Protein AF-A0A0F1BAU9-F1 (afdb_monomer)

Radius of gyration: 19.92 Å; Cα contacts (8 Å, |Δi|>4): 232; chains: 1; bounding box: 41×44×61 Å

Structure (mmCIF, N/CA/C/O backbone):
data_AF-A0A0F1BAU9-F1
#
_entry.id   AF-A0A0F1BAU9-F1
#
loop_
_atom_site.group_PDB
_atom_site.id
_atom_site.type_symbol
_atom_site.label_atom_id
_atom_site.label_alt_id
_atom_site.label_comp_id
_atom_site.label_asym_id
_atom_site.label_entity_id
_atom_site.label_seq_id
_atom_site.pdbx_PDB_ins_code
_atom_site.Cartn_x
_atom_site.Cartn_y
_atom_site.Cartn_z
_atom_site.occupancy
_atom_site.B_iso_or_equiv
_atom_site.auth_seq_id
_atom_site.auth_comp_id
_atom_site.auth_asym_id
_atom_site.auth_atom_id
_atom_site.pdbx_PDB_model_num
ATOM 1 N N . MET A 1 1 ? 15.754 14.069 -24.446 1.00 37.28 1 MET A N 1
ATOM 2 C CA . MET A 1 1 ? 15.037 14.833 -25.487 1.00 37.28 1 MET A CA 1
ATOM 3 C C . MET A 1 1 ? 14.053 15.736 -24.771 1.00 37.28 1 MET A C 1
ATOM 5 O O . MET A 1 1 ? 13.332 15.216 -23.937 1.00 37.28 1 MET A O 1
ATOM 9 N N . GLY A 1 2 ? 14.098 17.050 -24.988 1.00 45.84 2 GLY A N 1
ATOM 10 C CA . GLY A 1 2 ? 13.089 17.989 -24.479 1.00 45.84 2 GLY A CA 1
ATOM 11 C C . GLY A 1 2 ? 12.034 18.266 -25.549 1.00 45.84 2 GLY A C 1
ATOM 12 O O . GLY A 1 2 ? 12.300 18.049 -26.729 1.00 45.84 2 GLY A O 1
ATOM 13 N N . PHE A 1 3 ? 10.847 18.711 -25.142 1.00 51.94 3 PHE A N 1
ATOM 14 C CA . PHE A 1 3 ? 9.806 19.153 -26.070 1.00 51.94 3 PHE A CA 1
ATOM 15 C C . PHE A 1 3 ? 9.923 20.670 -26.261 1.00 51.94 3 PHE A C 1
ATOM 17 O O . PHE A 1 3 ? 9.729 21.423 -25.308 1.00 51.94 3 PHE A O 1
ATOM 24 N N . GLU A 1 4 ? 10.237 21.120 -27.476 1.00 55.78 4 GLU A N 1
ATOM 25 C CA . GLU A 1 4 ? 10.140 22.533 -27.859 1.00 55.78 4 GLU A CA 1
ATOM 26 C C . GLU A 1 4 ? 8.747 22.794 -28.443 1.00 55.78 4 GLU A C 1
ATOM 28 O O . GLU A 1 4 ? 8.328 22.155 -29.408 1.00 55.78 4 GLU A O 1
ATOM 33 N N . LEU A 1 5 ? 7.997 23.706 -27.819 1.00 60.50 5 LEU A N 1
ATOM 34 C CA . LEU A 1 5 ? 6.690 24.129 -28.316 1.00 60.50 5 LEU A CA 1
ATOM 35 C C . LEU A 1 5 ? 6.894 25.241 -29.347 1.00 60.50 5 LEU A C 1
ATOM 37 O O . LEU A 1 5 ? 7.160 26.386 -28.983 1.00 60.50 5 LEU A O 1
ATOM 41 N N . GLU A 1 6 ? 6.766 24.904 -30.628 1.00 57.31 6 GLU A N 1
ATOM 42 C CA . GLU A 1 6 ? 6.764 25.898 -31.701 1.00 57.31 6 GLU A CA 1
ATOM 43 C C . GLU A 1 6 ? 5.396 26.603 -31.785 1.00 57.31 6 GLU A C 1
ATOM 45 O O . GLU A 1 6 ? 4.356 25.930 -31.772 1.00 57.31 6 GLU A O 1
ATOM 50 N N . PRO A 1 7 ? 5.361 27.946 -31.892 1.00 60.47 7 PRO A N 1
ATOM 51 C CA . PRO A 1 7 ? 4.133 28.678 -32.180 1.00 60.47 7 PRO A CA 1
ATOM 52 C C . PRO A 1 7 ? 3.471 28.157 -33.462 1.00 60.47 7 PRO A C 1
ATOM 54 O O . PRO A 1 7 ? 4.153 27.755 -34.399 1.00 60.47 7 PRO A O 1
ATOM 57 N N . GLU A 1 8 ? 2.137 28.185 -33.508 1.00 62.75 8 GLU A N 1
ATOM 58 C CA . GLU A 1 8 ? 1.332 27.843 -34.697 1.00 62.75 8 GLU A CA 1
ATOM 59 C C . GLU A 1 8 ? 1.364 26.368 -35.140 1.00 62.75 8 GLU A C 1
ATOM 61 O O . GLU A 1 8 ? 0.769 26.014 -36.160 1.00 62.75 8 GLU A O 1
ATOM 66 N N . ARG A 1 9 ? 1.965 25.468 -34.351 1.00 61.31 9 ARG A N 1
ATOM 67 C CA . ARG A 1 9 ? 1.866 24.021 -34.583 1.00 61.31 9 ARG A CA 1
ATOM 68 C C . ARG A 1 9 ? 0.741 23.368 -33.790 1.00 61.31 9 ARG A C 1
ATOM 70 O O . ARG A 1 9 ? 0.522 23.651 -32.614 1.00 61.31 9 ARG A O 1
ATOM 77 N N . ILE A 1 10 ? 0.054 22.431 -34.443 1.00 61.75 10 ILE A N 1
ATOM 78 C CA . ILE A 1 10 ? -0.926 21.557 -33.797 1.00 61.75 10 ILE A CA 1
ATOM 79 C C . ILE A 1 10 ? -0.162 20.482 -33.028 1.00 61.75 10 ILE A C 1
ATOM 81 O O . ILE A 1 10 ? 0.596 19.713 -33.617 1.00 61.75 10 ILE A O 1
ATOM 85 N N . LEU A 1 11 ? -0.387 20.419 -31.719 1.00 60.97 11 LEU A N 1
ATOM 86 C CA . LEU A 1 11 ? 0.172 19.386 -30.860 1.00 60.97 11 LEU A CA 1
ATOM 87 C C . LEU A 1 11 ? -0.916 18.385 -30.467 1.00 60.97 11 LEU A C 1
ATOM 89 O O . LEU A 1 11 ? -1.933 18.749 -29.878 1.00 60.97 11 LEU A O 1
ATOM 93 N N . THR A 1 12 ? -0.684 17.113 -30.774 1.00 62.22 12 THR A N 1
ATOM 94 C CA . THR A 1 12 ? -1.527 16.001 -30.331 1.00 62.22 12 THR A CA 1
ATOM 95 C C . THR A 1 12 ? -1.029 15.488 -28.986 1.00 62.22 12 THR A C 1
ATOM 97 O O . THR A 1 12 ? 0.115 15.050 -28.872 1.00 62.22 12 THR A O 1
ATOM 100 N N . GLN A 1 13 ? -1.880 15.549 -27.965 1.00 65.38 13 GLN A N 1
ATOM 101 C CA . GLN A 1 13 ? -1.573 15.013 -26.641 1.00 65.38 13 GLN A CA 1
ATOM 102 C C . GLN A 1 13 ? -1.913 13.518 -26.589 1.00 65.38 13 GLN A C 1
ATOM 104 O O . GLN A 1 13 ? -2.970 13.134 -27.099 1.00 65.38 13 GLN A O 1
ATOM 109 N N . PRO A 1 14 ? -1.064 12.679 -25.971 1.00 66.25 14 PRO A N 1
ATOM 110 C CA . PRO A 1 14 ? -1.396 11.285 -25.743 1.00 66.25 14 PRO A CA 1
ATOM 111 C C . P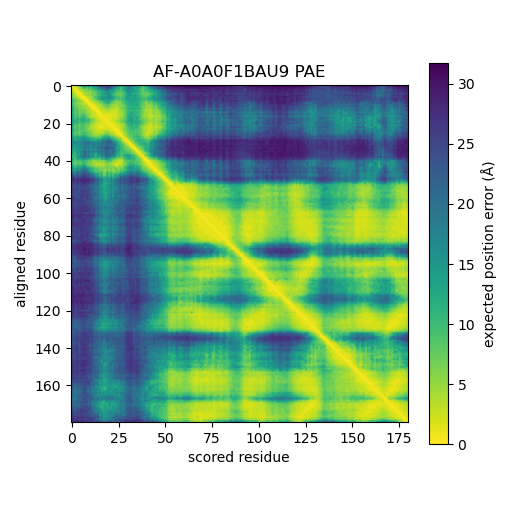RO A 1 14 ? -2.578 11.167 -24.775 1.00 66.25 14 PRO A C 1
ATOM 113 O O . PRO A 1 14 ? -2.738 11.941 -23.823 1.00 66.25 14 PRO A O 1
ATOM 116 N N . GLU A 1 15 ? -3.421 10.182 -25.057 1.00 67.56 15 GLU A N 1
ATOM 117 C CA . GLU A 1 15 ? -4.584 9.829 -24.260 1.00 67.56 15 GLU A CA 1
ATOM 118 C C . GLU A 1 15 ? -4.327 8.479 -23.592 1.00 67.56 15 GLU A C 1
ATOM 120 O O . GLU A 1 15 ? -3.944 7.516 -24.252 1.00 67.56 15 GLU A O 1
ATOM 125 N N . LEU A 1 16 ? -4.575 8.402 -22.287 1.00 64.75 16 LEU A N 1
ATOM 126 C CA . LEU A 1 16 ? -4.479 7.167 -21.522 1.00 64.75 16 LEU A CA 1
ATOM 127 C C . LEU A 1 16 ? -5.880 6.681 -21.149 1.00 64.75 16 LEU A C 1
ATOM 129 O O . LEU A 1 16 ? -6.649 7.412 -20.521 1.00 64.75 16 LEU A O 1
ATOM 133 N N . ILE A 1 17 ? -6.197 5.422 -21.454 1.00 65.69 17 ILE A N 1
ATOM 134 C CA . ILE A 1 17 ? -7.383 4.753 -20.907 1.00 65.69 17 ILE A CA 1
ATOM 135 C C . ILE A 1 17 ? -6.957 3.911 -19.703 1.00 65.69 17 ILE A C 1
ATOM 137 O O . ILE A 1 17 ? -6.239 2.924 -19.836 1.00 65.69 17 ILE A O 1
ATOM 141 N N . PHE A 1 18 ? -7.430 4.280 -18.515 1.00 58.50 18 PHE A N 1
ATOM 142 C CA . PHE A 1 18 ? -7.114 3.592 -17.264 1.00 58.50 18 PHE A CA 1
ATOM 143 C C . PHE A 1 18 ? -8.405 3.342 -16.471 1.00 58.50 18 PHE A C 1
ATOM 145 O O . PHE A 1 18 ? -9.215 4.249 -16.292 1.00 58.50 18 PHE A O 1
ATOM 152 N N . PHE A 1 19 ? -8.662 2.098 -16.047 1.00 55.69 19 PHE A N 1
ATOM 153 C CA . PHE A 1 19 ? -9.929 1.689 -15.401 1.00 55.69 19 PHE A CA 1
ATOM 154 C C . PHE A 1 19 ? -11.203 2.149 -16.148 1.00 55.69 19 PHE A C 1
ATOM 156 O O . PHE A 1 19 ? -12.157 2.640 -15.544 1.00 55.69 19 PHE A O 1
ATOM 163 N N . GLY A 1 20 ? -11.217 2.027 -17.481 1.00 58.34 20 GLY A N 1
ATOM 164 C CA . GLY A 1 20 ? -12.371 2.405 -18.311 1.00 58.34 20 GLY A CA 1
ATOM 165 C C . GLY A 1 20 ? -12.634 3.913 -18.384 1.00 58.34 20 GLY A C 1
ATOM 166 O O . GLY A 1 20 ? -13.681 4.334 -18.873 1.00 58.34 20 GLY A O 1
ATOM 167 N N . LYS A 1 21 ? -11.700 4.737 -17.899 1.00 59.03 21 LYS A N 1
ATOM 168 C CA . LYS A 1 21 ? -11.763 6.193 -17.974 1.00 59.03 21 LYS A CA 1
ATOM 169 C C . LYS A 1 21 ? -10.643 6.749 -18.828 1.00 59.03 21 LYS A C 1
ATOM 171 O O . LYS A 1 21 ? -9.520 6.257 -18.802 1.00 59.03 21 LYS A O 1
ATOM 176 N N . ARG A 1 22 ? -10.984 7.812 -19.544 1.00 71.88 22 ARG A N 1
ATOM 177 C CA . ARG A 1 22 ? -10.091 8.576 -20.402 1.00 71.88 22 ARG A CA 1
ATOM 178 C C . ARG A 1 22 ? -9.372 9.651 -19.587 1.00 71.88 22 ARG A C 1
ATOM 180 O O . ARG A 1 22 ? -10.035 10.462 -18.940 1.00 71.88 22 ARG A O 1
ATOM 187 N N . TYR A 1 23 ? -8.046 9.663 -19.643 1.00 68.56 23 TYR A N 1
ATOM 188 C CA . TYR A 1 23 ? -7.185 10.664 -19.019 1.00 68.56 23 TYR A CA 1
ATOM 189 C C . TYR A 1 23 ? -6.350 11.359 -20.091 1.00 68.56 23 TYR A C 1
ATOM 191 O O . TYR A 1 23 ? -5.738 10.707 -20.936 1.00 68.56 23 TYR A O 1
ATOM 199 N N . MET A 1 24 ? -6.331 12.690 -20.050 1.00 74.75 24 MET A N 1
ATOM 200 C CA . MET A 1 24 ? -5.506 13.506 -20.937 1.00 74.75 24 MET A CA 1
ATOM 201 C C . MET A 1 24 ? -4.234 13.928 -20.211 1.00 74.75 24 MET A C 1
ATOM 203 O O . MET A 1 24 ? -4.275 14.320 -19.042 1.00 74.75 24 MET A O 1
ATOM 207 N N . ALA A 1 25 ? -3.112 13.849 -20.915 1.00 72.06 25 ALA A N 1
ATOM 208 C CA . ALA A 1 25 ? -1.843 14.370 -20.446 1.00 72.06 25 ALA A CA 1
ATOM 209 C C . ALA A 1 25 ? -1.912 15.894 -20.240 1.00 72.06 25 ALA A C 1
ATOM 211 O O . ALA A 1 25 ? -2.428 16.627 -21.080 1.00 72.06 25 ALA A O 1
ATOM 212 N N . SER A 1 26 ? -1.358 16.385 -19.133 1.00 71.38 26 SER A N 1
ATOM 213 C CA . SER A 1 26 ? -1.212 17.813 -18.844 1.00 71.38 26 SER A CA 1
ATOM 214 C C . SER A 1 26 ? 0.258 18.213 -18.820 1.00 71.38 26 SER A C 1
ATOM 216 O O . SER A 1 26 ? 1.133 17.415 -18.488 1.00 71.38 26 SER A O 1
ATOM 218 N N . PHE A 1 27 ? 0.541 19.463 -19.171 1.00 68.81 27 PHE A N 1
ATOM 219 C CA . PHE A 1 27 ? 1.890 19.995 -19.057 1.00 68.81 27 PHE A CA 1
ATOM 220 C C . PHE A 1 27 ? 2.164 20.446 -17.617 1.00 68.81 27 PHE A C 1
ATOM 222 O O . PHE A 1 27 ? 1.326 21.143 -17.034 1.00 68.81 27 PHE A O 1
ATOM 229 N N . PRO A 1 28 ? 3.337 20.128 -17.050 1.00 59.75 28 PRO A N 1
ATOM 230 C CA . PRO A 1 28 ? 3.750 20.606 -15.735 1.00 59.75 28 PRO A CA 1
ATOM 231 C C . PRO A 1 28 ? 4.058 22.106 -15.781 1.00 59.75 28 PRO A C 1
ATOM 233 O O . PRO A 1 28 ? 5.200 22.542 -15.933 1.00 59.75 28 PRO A O 1
ATOM 236 N N . MET A 1 29 ? 3.017 22.926 -15.657 1.00 55.09 29 MET A N 1
ATOM 237 C CA . MET A 1 29 ? 3.127 24.381 -15.612 1.00 55.09 29 MET A CA 1
ATOM 238 C C . MET A 1 29 ? 3.099 24.872 -14.161 1.00 55.09 29 MET A C 1
ATOM 240 O O . MET A 1 29 ? 2.092 24.744 -13.468 1.00 55.09 29 MET A O 1
ATOM 244 N N . GLN A 1 30 ? 4.174 25.515 -13.696 1.00 49.34 30 GLN A N 1
ATOM 245 C CA . GLN A 1 30 ? 4.129 26.311 -12.465 1.00 49.34 30 GLN A CA 1
ATOM 246 C C . GLN A 1 30 ? 3.858 27.776 -12.817 1.00 49.34 30 GLN A C 1
ATOM 248 O O . GLN A 1 30 ? 4.676 28.413 -13.473 1.00 49.34 30 GLN A O 1
ATOM 253 N N . LYS A 1 31 ? 2.714 28.313 -12.361 1.00 45.97 31 LYS A N 1
ATOM 254 C CA . LYS A 1 31 ? 2.372 29.755 -12.335 1.00 45.97 31 LYS A CA 1
ATOM 255 C C . LYS A 1 31 ? 2.915 30.568 -13.531 1.00 45.97 31 LYS A C 1
ATOM 257 O O . LYS A 1 31 ? 3.657 31.529 -13.346 1.00 45.97 31 LYS A O 1
ATOM 262 N N . GLY A 1 32 ? 2.558 30.172 -14.754 1.00 48.28 32 GLY A N 1
ATOM 263 C CA . GLY A 1 32 ? 2.860 30.947 -15.965 1.00 48.28 32 GLY A CA 1
ATOM 264 C C . GLY A 1 32 ? 4.324 30.947 -16.421 1.00 48.28 32 GLY A C 1
ATOM 265 O O . GLY A 1 32 ? 4.663 31.715 -17.315 1.0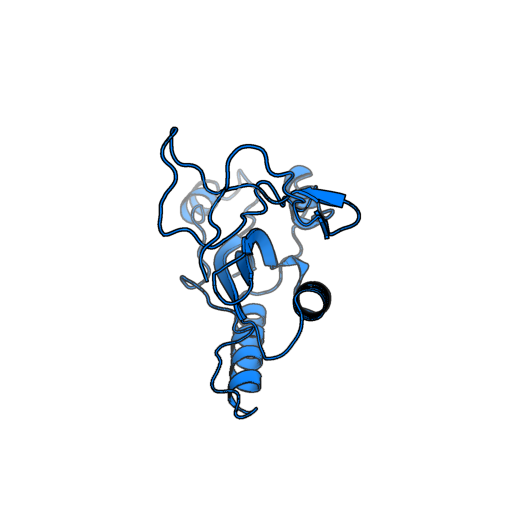0 48.28 32 GLY A O 1
ATOM 266 N N . LYS A 1 33 ? 5.194 30.102 -15.852 1.00 47.91 33 LYS A N 1
ATOM 267 C CA . LYS A 1 33 ? 6.555 29.885 -16.357 1.00 47.91 33 LYS A CA 1
ATOM 268 C C . LYS A 1 33 ? 6.718 28.434 -16.796 1.00 47.91 33 LYS A C 1
ATOM 270 O O . LYS A 1 33 ? 6.535 27.510 -16.003 1.00 47.91 33 LYS A O 1
ATOM 275 N N . VAL A 1 34 ? 7.061 28.248 -18.068 1.00 50.41 34 VAL A N 1
ATOM 276 C CA . VAL A 1 34 ? 7.504 26.958 -18.606 1.00 50.41 34 VAL A CA 1
ATOM 277 C C . VAL A 1 34 ? 8.816 26.621 -17.904 1.00 50.41 34 VAL A C 1
ATOM 279 O O . VAL A 1 34 ? 9.768 27.397 -17.977 1.00 50.41 34 VAL A O 1
ATOM 282 N N . LYS A 1 35 ? 8.875 25.501 -17.179 1.00 50.59 35 LYS A N 1
ATOM 283 C CA . LYS A 1 35 ? 10.170 24.974 -16.753 1.00 50.59 35 LYS A CA 1
ATOM 284 C C . LYS A 1 35 ? 10.846 24.424 -18.004 1.00 50.59 35 LYS A C 1
ATOM 286 O O . LYS A 1 35 ? 10.380 23.437 -18.559 1.00 50.59 35 LYS A O 1
ATOM 291 N N . THR A 1 36 ? 11.932 25.060 -18.420 1.00 50.50 36 THR A N 1
ATOM 292 C CA . THR A 1 36 ? 12.759 24.667 -19.572 1.00 50.50 36 THR A CA 1
ATOM 293 C C . THR A 1 36 ? 13.322 23.245 -19.472 1.00 50.50 36 THR A C 1
ATOM 295 O O . THR A 1 36 ? 13.726 22.691 -20.486 1.00 50.50 36 THR A O 1
ATOM 298 N N . ASP A 1 37 ? 13.267 22.625 -18.287 1.00 50.06 37 ASP A N 1
ATOM 299 C CA . ASP A 1 37 ? 13.836 21.299 -18.024 1.00 50.06 37 ASP A CA 1
ATOM 300 C C . ASP A 1 37 ? 12.804 20.196 -17.729 1.00 50.06 37 ASP A C 1
ATOM 302 O O . ASP A 1 37 ? 13.192 19.096 -17.328 1.00 50.06 37 ASP A O 1
ATOM 306 N N . VAL A 1 38 ? 11.492 20.437 -17.881 1.00 49.94 38 VAL A N 1
ATOM 307 C CA . VAL A 1 38 ? 10.501 19.383 -17.586 1.00 49.94 38 VAL A CA 1
ATOM 308 C C . VAL A 1 38 ? 10.078 18.657 -18.854 1.00 49.94 38 VAL A C 1
ATOM 310 O O . VAL A 1 38 ? 9.314 19.156 -19.672 1.00 49.94 38 VAL A O 1
ATOM 313 N N . ILE A 1 39 ? 10.609 17.444 -18.980 1.00 54.94 39 ILE A N 1
ATOM 314 C CA . ILE A 1 39 ? 10.480 16.548 -20.135 1.00 54.94 39 ILE A CA 1
ATOM 315 C C . ILE A 1 39 ?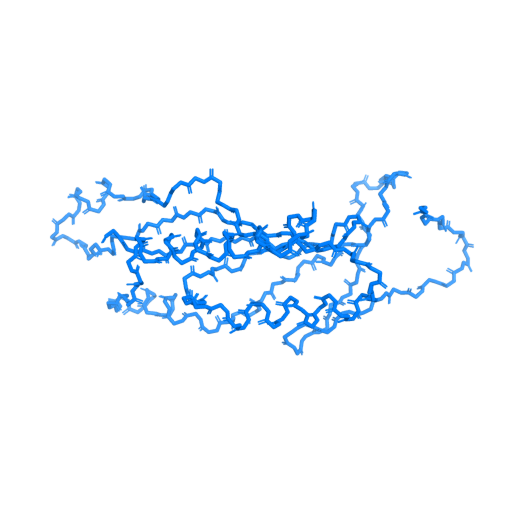 9.216 15.666 -20.042 1.00 54.94 39 ILE A C 1
ATOM 317 O O . ILE A 1 39 ? 8.911 14.921 -20.963 1.00 54.94 39 ILE A O 1
ATOM 321 N N . SER A 1 40 ? 8.452 15.721 -18.951 1.00 55.97 40 SER A N 1
ATOM 322 C CA . SER A 1 40 ? 7.371 14.765 -18.692 1.00 55.97 40 SER A CA 1
ATOM 323 C C . SER A 1 40 ? 5.987 15.394 -18.807 1.00 55.97 40 SER A C 1
ATOM 325 O O . SER A 1 40 ? 5.688 16.383 -18.141 1.00 55.97 40 SER A O 1
ATOM 327 N N . LEU A 1 41 ? 5.116 14.773 -19.599 1.00 64.56 41 LEU A N 1
ATOM 328 C CA . LEU A 1 41 ? 3.675 14.974 -19.501 1.00 64.56 41 LEU A CA 1
ATOM 329 C C . LEU A 1 41 ? 3.170 14.375 -18.179 1.00 64.56 41 LEU A C 1
ATOM 331 O O . LEU A 1 41 ? 3.515 13.251 -17.823 1.00 64.56 41 LEU A O 1
ATOM 335 N N . GLU A 1 42 ? 2.347 15.119 -17.446 1.00 63.22 42 GLU A N 1
ATOM 336 C CA . GLU A 1 42 ? 1.744 14.673 -16.192 1.00 63.22 42 GLU A CA 1
ATOM 337 C C . GLU A 1 42 ? 0.273 14.324 -16.414 1.00 63.22 42 GLU A C 1
ATOM 339 O O . GLU A 1 42 ? -0.531 15.177 -16.788 1.00 63.22 42 GLU A O 1
ATOM 344 N N . TYR A 1 43 ? -0.129 13.093 -16.120 1.00 64.25 43 TYR A N 1
ATOM 345 C CA . TYR A 1 43 ? -1.545 12.738 -16.049 1.00 64.25 43 TYR A CA 1
ATOM 346 C C . TYR A 1 43 ? -2.087 13.094 -14.660 1.00 64.25 43 TYR A C 1
ATOM 348 O O . TYR A 1 43 ? -2.131 12.284 -13.733 1.00 64.25 43 TYR A O 1
ATOM 356 N N . ASN A 1 44 ? -2.462 14.359 -14.498 1.00 55.91 44 ASN A N 1
ATOM 357 C CA . ASN A 1 44 ? -3.015 14.867 -13.251 1.00 55.91 44 ASN A CA 1
ATOM 358 C C . ASN A 1 44 ? -4.441 14.338 -13.025 1.00 55.91 44 ASN A C 1
ATOM 360 O O . ASN A 1 44 ? -5.186 14.059 -13.962 1.00 55.91 44 ASN A O 1
ATOM 364 N N . SER A 1 45 ? -4.825 14.163 -11.758 1.00 55.84 45 SER A N 1
ATOM 365 C CA . SER A 1 45 ? -6.158 13.664 -11.379 1.00 55.84 45 SER A CA 1
ATOM 366 C C . SER A 1 45 ? -6.497 12.256 -11.892 1.00 55.84 45 SER A C 1
ATOM 368 O O . SER A 1 45 ? -7.680 11.911 -11.981 1.00 55.84 45 SER A O 1
ATOM 370 N N . MET A 1 46 ? -5.487 11.407 -12.135 1.00 54.78 46 MET A N 1
ATOM 371 C CA . MET A 1 46 ? -5.642 9.947 -12.203 1.00 54.78 46 MET A CA 1
ATOM 372 C C . MET A 1 46 ? -6.058 9.381 -10.841 1.00 54.78 46 MET A C 1
ATOM 374 O O . MET A 1 46 ? -5.315 8.697 -10.146 1.00 54.78 46 MET A O 1
ATOM 378 N N . GLY A 1 47 ? -7.272 9.722 -10.426 1.00 48.09 47 GLY A N 1
ATOM 379 C CA . GLY A 1 47 ? -7.937 9.117 -9.295 1.00 48.09 47 GLY A CA 1
ATOM 380 C C . GLY A 1 47 ? -8.597 7.838 -9.767 1.00 48.09 47 GLY A C 1
ATOM 381 O O . GLY A 1 47 ? -9.393 7.853 -10.713 1.00 48.09 47 GLY A O 1
ATOM 382 N N . VAL A 1 48 ? -8.305 6.740 -9.081 1.00 48.44 48 VAL A N 1
ATOM 383 C CA . VAL A 1 48 ? -9.141 5.553 -9.173 1.00 48.44 48 VAL A CA 1
ATOM 384 C C . VAL A 1 48 ? -10.484 5.935 -8.551 1.00 48.44 48 VAL A C 1
ATOM 386 O O . VAL A 1 48 ? -10.586 6.102 -7.337 1.00 48.44 48 VAL A O 1
ATOM 389 N N . LYS A 1 49 ? -11.487 6.221 -9.393 1.00 45.06 49 LYS A N 1
ATOM 390 C CA . LYS A 1 49 ? -12.809 6.677 -8.938 1.00 45.06 49 LYS A CA 1
ATOM 391 C C . LYS A 1 49 ? -13.462 5.507 -8.221 1.00 45.06 49 LYS A C 1
ATOM 393 O O . LYS A 1 49 ? -13.951 4.623 -8.909 1.00 45.06 49 LYS A O 1
ATOM 398 N N . ASP A 1 50 ? -13.394 5.520 -6.890 1.00 48.75 50 ASP A N 1
ATOM 399 C CA . ASP A 1 50 ? -13.909 4.479 -6.000 1.00 48.75 50 ASP A CA 1
ATOM 400 C C . ASP A 1 50 ? -13.768 3.083 -6.627 1.00 48.75 50 ASP A C 1
ATOM 402 O O . ASP A 1 50 ? -14.738 2.489 -7.099 1.00 48.75 50 ASP A O 1
ATOM 406 N N . LEU A 1 51 ? -12.547 2.524 -6.594 1.00 52.66 51 LEU A N 1
ATOM 407 C CA . LEU A 1 51 ? -12.471 1.077 -6.380 1.00 52.66 51 LEU A CA 1
ATOM 408 C C . LEU A 1 51 ? -13.356 0.850 -5.168 1.00 52.66 51 LEU A C 1
ATOM 410 O O . LEU A 1 51 ? -13.074 1.458 -4.137 1.00 52.66 51 LEU A O 1
ATOM 414 N N . GLU A 1 52 ? -14.452 0.113 -5.329 1.00 54.59 52 GLU A N 1
ATOM 415 C CA . GLU A 1 52 ? -15.360 -0.227 -4.247 1.00 54.59 52 GLU A CA 1
ATOM 416 C C . GLU A 1 52 ? -14.540 -0.765 -3.076 1.00 54.59 52 GLU A C 1
ATOM 418 O O . GLU A 1 52 ? -14.176 -1.934 -3.027 1.00 54.59 52 GLU A O 1
ATOM 423 N N . ASN A 1 53 ? -14.140 0.127 -2.175 1.00 65.44 53 ASN A N 1
ATOM 424 C CA . ASN A 1 53 ? -13.205 -0.235 -1.143 1.00 65.44 53 ASN A CA 1
ATOM 425 C C . ASN A 1 53 ? -14.067 -0.761 -0.015 1.00 65.44 53 ASN A C 1
ATOM 427 O O . ASN A 1 53 ? -14.666 0.009 0.742 1.00 65.44 53 ASN A O 1
ATOM 431 N N . ASP A 1 54 ? -14.181 -2.080 0.041 1.00 74.31 54 ASP A N 1
ATOM 432 C CA . ASP A 1 54 ? -15.023 -2.754 1.015 1.00 74.31 54 ASP A CA 1
ATOM 433 C C . ASP A 1 54 ? -14.620 -2.407 2.448 1.00 74.31 54 ASP A C 1
ATOM 435 O O . ASP A 1 54 ? -15.497 -2.287 3.305 1.00 74.31 54 ASP A O 1
ATOM 439 N N . LEU A 1 55 ? -13.340 -2.104 2.699 1.00 74.88 55 LEU A N 1
ATOM 440 C CA . LEU A 1 55 ? -12.874 -1.602 3.993 1.00 74.88 55 LEU A CA 1
ATOM 441 C C . LEU A 1 55 ? -13.424 -0.204 4.286 1.00 74.88 55 LEU A C 1
ATOM 443 O O . LEU A 1 55 ? -13.955 0.024 5.370 1.00 74.88 55 LEU A O 1
ATOM 447 N N . LEU A 1 56 ? -13.381 0.726 3.328 1.00 74.06 56 LEU A N 1
ATOM 448 C CA . LEU A 1 56 ? -13.948 2.068 3.499 1.00 74.06 56 LEU A CA 1
ATOM 449 C C . LEU A 1 56 ? -15.474 2.020 3.661 1.00 74.06 56 LEU A C 1
ATOM 451 O O . LEU A 1 56 ? -16.034 2.726 4.502 1.00 74.06 56 LEU A O 1
ATOM 455 N N . LYS A 1 57 ? -16.158 1.175 2.880 1.00 80.12 57 LYS A N 1
ATOM 456 C CA . LYS A 1 57 ? -17.605 0.943 2.998 1.00 80.12 57 LYS A CA 1
ATOM 457 C C . LYS A 1 57 ? -17.959 0.342 4.359 1.00 80.12 57 LYS A C 1
ATOM 459 O O . LYS A 1 57 ? -18.940 0.765 4.968 1.00 80.12 57 LYS A O 1
ATOM 464 N N . ALA A 1 58 ? -17.184 -0.629 4.838 1.00 82.44 58 ALA A N 1
ATOM 465 C CA . ALA A 1 58 ? -17.379 -1.253 6.141 1.00 82.44 58 ALA A CA 1
ATOM 466 C C . ALA A 1 58 ? -17.100 -0.268 7.284 1.00 82.44 58 ALA A C 1
ATOM 468 O O . ALA A 1 58 ? -17.899 -0.203 8.216 1.00 82.44 58 ALA A O 1
ATOM 469 N N . TYR A 1 59 ? -16.054 0.555 7.166 1.00 80.75 59 TYR A N 1
ATOM 470 C CA . TYR A 1 59 ? -15.710 1.600 8.131 1.00 80.75 59 TYR A CA 1
ATOM 471 C C . TYR A 1 59 ? -16.836 2.631 8.264 1.00 80.75 59 TYR A C 1
ATOM 473 O O . TYR A 1 59 ? -17.319 2.879 9.364 1.00 80.75 59 TYR A O 1
ATOM 481 N N . LYS A 1 60 ? -17.338 3.160 7.136 1.00 82.94 60 LYS A N 1
ATOM 482 C CA . LYS A 1 60 ? -18.469 4.111 7.111 1.00 82.94 60 LYS A CA 1
ATOM 483 C C . LYS A 1 60 ? -19.774 3.531 7.671 1.00 82.94 60 LYS A C 1
ATOM 485 O O . LYS A 1 60 ? -20.644 4.290 8.074 1.00 82.94 60 LYS A O 1
ATOM 490 N N . LYS A 1 61 ? -19.930 2.204 7.659 1.00 86.38 61 LYS A N 1
ATOM 491 C CA . LYS A 1 61 ? -21.090 1.482 8.213 1.00 86.38 61 LYS A CA 1
ATOM 492 C C . LYS A 1 61 ? -20.843 0.955 9.632 1.00 86.38 61 LYS A C 1
ATOM 494 O O . LYS A 1 61 ? -21.613 0.119 10.094 1.00 86.38 61 LYS A O 1
ATOM 499 N N . GLU A 1 62 ? -19.741 1.352 10.269 1.00 82.38 62 GLU A N 1
ATOM 500 C CA . GLU A 1 62 ? -19.316 0.908 11.606 1.00 82.38 62 GLU A CA 1
ATOM 501 C C . GLU A 1 62 ? -19.177 -0.622 11.760 1.00 82.38 62 GLU A C 1
ATOM 503 O O . GLU A 1 62 ? -19.149 -1.203 12.857 1.00 82.38 62 GLU A O 1
ATOM 508 N N . LYS A 1 63 ? -19.044 -1.323 10.630 1.00 84.69 63 LYS A N 1
ATOM 509 C CA . LYS A 1 63 ? -18.902 -2.776 10.591 1.00 84.69 63 LYS A CA 1
ATOM 510 C C . LYS A 1 63 ? -17.504 -3.184 11.030 1.00 84.69 63 LYS A C 1
ATOM 512 O O . LYS A 1 63 ? -16.566 -2.398 11.062 1.00 84.69 63 LYS A O 1
ATOM 517 N N . LYS A 1 64 ? -17.358 -4.444 11.445 1.00 81.75 64 LYS A N 1
ATOM 518 C CA . LYS A 1 64 ? -16.032 -5.006 11.728 1.00 81.75 64 LYS A CA 1
ATOM 519 C C . LYS A 1 64 ? -15.216 -4.982 10.430 1.00 81.75 64 LYS A C 1
ATOM 521 O O . LYS A 1 64 ? -15.706 -5.455 9.410 1.00 81.75 64 LYS A O 1
ATOM 526 N N . LEU A 1 65 ? -14.006 -4.435 10.488 1.00 82.75 65 LEU A N 1
ATOM 527 C CA . LEU A 1 65 ? -13.072 -4.474 9.369 1.00 82.75 65 LEU A CA 1
ATOM 528 C C . LEU A 1 65 ? -12.347 -5.818 9.367 1.00 82.75 65 LEU A C 1
ATOM 530 O O . LEU A 1 65 ? -11.823 -6.251 10.397 1.00 82.75 65 LEU A O 1
ATOM 534 N N . THR A 1 66 ? -12.341 -6.479 8.218 1.00 84.00 66 THR A N 1
ATOM 535 C CA . THR A 1 66 ? -11.534 -7.669 7.948 1.00 84.00 66 THR A CA 1
ATOM 536 C C . THR A 1 66 ? -10.213 -7.206 7.354 1.00 84.00 66 THR A C 1
ATOM 538 O O . THR A 1 66 ? -10.102 -7.038 6.148 1.00 84.00 66 THR A O 1
ATOM 541 N N . LEU A 1 67 ? -9.250 -6.914 8.225 1.00 85.81 67 LEU A N 1
ATOM 542 C CA . LEU A 1 67 ? -7.906 -6.490 7.841 1.00 85.81 67 LEU A CA 1
ATOM 543 C C . LEU A 1 67 ? -6.931 -7.652 7.989 1.00 85.81 67 LEU A C 1
ATOM 545 O O . LEU A 1 67 ? -7.032 -8.416 8.952 1.00 85.81 67 LEU A O 1
ATOM 549 N N . HIS A 1 68 ? -5.971 -7.722 7.073 1.00 89.50 68 HIS A N 1
ATOM 550 C CA . HIS A 1 68 ? -4.856 -8.665 7.138 1.00 89.50 68 HIS A CA 1
ATOM 551 C C . HIS A 1 68 ? -3.890 -8.297 8.260 1.00 89.50 68 HIS A C 1
ATOM 553 O O . HIS A 1 68 ? -3.769 -7.122 8.633 1.00 89.50 68 HIS A O 1
ATOM 559 N N . ALA A 1 69 ? -3.201 -9.299 8.799 1.00 89.69 69 ALA A N 1
ATOM 560 C CA . ALA A 1 69 ? -2.206 -9.079 9.834 1.00 89.69 69 ALA A CA 1
ATOM 561 C C . ALA A 1 69 ? -0.960 -8.403 9.235 1.00 89.69 69 ALA A C 1
ATOM 563 O O . ALA A 1 69 ? -0.504 -8.753 8.145 1.00 89.69 69 ALA A O 1
ATOM 564 N N . CYS A 1 70 ? -0.407 -7.399 9.918 1.00 89.31 70 CYS A N 1
ATOM 565 C CA . CYS A 1 70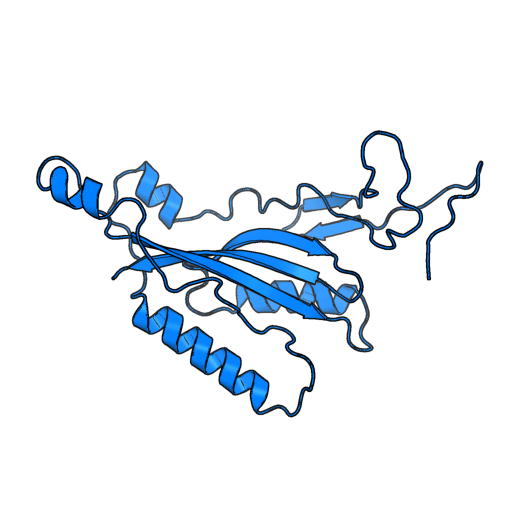 ? 0.706 -6.619 9.371 1.00 89.31 70 CYS A CA 1
ATOM 566 C C . CYS A 1 70 ? 1.959 -7.465 9.134 1.00 89.31 70 CYS A C 1
ATOM 568 O O . CYS A 1 70 ? 2.672 -7.215 8.169 1.00 89.31 70 CYS A O 1
ATOM 570 N N . ASN A 1 71 ? 2.217 -8.469 9.974 1.00 89.25 71 ASN A N 1
ATOM 571 C CA . ASN A 1 71 ? 3.326 -9.402 9.779 1.00 89.25 71 ASN A CA 1
ATOM 572 C C . ASN A 1 71 ? 3.190 -10.177 8.460 1.00 89.25 71 ASN A C 1
ATOM 574 O O . ASN A 1 71 ? 4.161 -10.265 7.723 1.00 89.25 71 ASN A O 1
ATOM 578 N N . GLU A 1 72 ? 1.996 -10.671 8.121 1.00 89.56 72 GLU A N 1
ATOM 579 C CA . GLU A 1 72 ? 1.762 -11.408 6.872 1.00 89.56 72 GLU A CA 1
ATOM 580 C C . GLU A 1 72 ? 1.997 -10.525 5.645 1.00 89.56 72 GLU A C 1
ATOM 582 O O . GLU A 1 72 ? 2.677 -10.930 4.702 1.00 89.56 72 GLU A O 1
ATOM 587 N N . VAL A 1 73 ? 1.480 -9.294 5.678 1.00 88.00 73 VAL A N 1
ATOM 588 C CA . VAL A 1 73 ? 1.624 -8.339 4.572 1.00 88.00 73 VAL A CA 1
ATOM 589 C C . VAL A 1 73 ? 3.080 -7.896 4.403 1.00 88.00 73 VAL A C 1
ATOM 591 O O . VAL A 1 73 ? 3.576 -7.843 3.279 1.00 88.00 73 VAL A O 1
ATOM 594 N N . ILE A 1 74 ? 3.781 -7.605 5.503 1.00 88.62 74 ILE A N 1
ATOM 595 C CA . ILE A 1 74 ? 5.202 -7.231 5.467 1.00 88.62 74 ILE A CA 1
ATOM 596 C C . ILE A 1 74 ? 6.041 -8.401 4.948 1.00 88.62 74 ILE A C 1
ATOM 598 O O . ILE A 1 74 ? 6.809 -8.217 4.009 1.00 88.62 74 ILE A O 1
ATOM 602 N N . SER A 1 75 ? 5.851 -9.610 5.485 1.00 88.00 75 SER A N 1
ATOM 603 C CA . SER A 1 75 ? 6.585 -10.799 5.040 1.00 88.00 75 SER A CA 1
ATOM 604 C C . SER A 1 75 ? 6.330 -11.127 3.570 1.00 88.00 75 SER A C 1
ATOM 606 O O . SER A 1 75 ? 7.257 -11.530 2.867 1.00 88.00 75 SER A O 1
ATOM 608 N N . TYR A 1 76 ? 5.103 -10.930 3.077 1.00 88.69 76 TYR A N 1
ATOM 609 C CA . TYR A 1 76 ? 4.796 -11.062 1.653 1.00 88.69 76 TYR A CA 1
ATOM 610 C C . TYR A 1 76 ? 5.642 -10.111 0.805 1.00 88.69 76 TYR A C 1
ATOM 612 O O . TYR A 1 76 ? 6.263 -10.544 -0.162 1.00 88.69 76 TYR A O 1
ATOM 620 N N . ILE A 1 77 ? 5.700 -8.836 1.186 1.00 87.44 77 ILE A N 1
ATOM 621 C CA . ILE A 1 77 ? 6.438 -7.810 0.444 1.00 87.44 77 ILE A CA 1
ATOM 622 C C . ILE A 1 77 ? 7.939 -8.072 0.481 1.00 87.44 77 ILE A C 1
ATOM 624 O O . ILE A 1 77 ? 8.587 -8.000 -0.557 1.00 87.44 77 ILE A O 1
ATOM 628 N N . GLU A 1 78 ? 8.489 -8.431 1.641 1.00 87.06 78 GLU A N 1
ATOM 629 C CA . GLU A 1 78 ? 9.903 -8.799 1.764 1.00 87.06 78 GLU A CA 1
ATOM 630 C C . GLU A 1 78 ? 10.244 -10.007 0.884 1.00 87.06 78 GLU A C 1
ATOM 632 O O . GLU A 1 78 ? 11.255 -10.000 0.180 1.00 87.06 78 GLU A O 1
ATOM 637 N N . THR A 1 79 ? 9.372 -11.020 0.867 1.00 85.88 79 THR A N 1
ATOM 638 C CA . THR A 1 79 ? 9.533 -12.212 0.022 1.00 85.88 79 THR A CA 1
ATOM 639 C C . THR A 1 79 ? 9.453 -11.857 -1.459 1.00 85.88 79 THR A C 1
ATOM 641 O O . THR A 1 79 ? 10.266 -12.329 -2.250 1.00 85.88 79 THR A O 1
ATOM 644 N N . TYR A 1 80 ? 8.489 -11.016 -1.835 1.00 85.06 80 TYR A N 1
ATOM 645 C CA . TYR A 1 80 ? 8.308 -10.538 -3.199 1.00 85.06 80 TYR A CA 1
ATOM 646 C C . TYR A 1 80 ? 9.530 -9.740 -3.675 1.00 85.06 80 TYR A C 1
ATOM 648 O O . TYR A 1 80 ? 10.107 -10.077 -4.706 1.00 85.06 80 TYR A O 1
ATOM 656 N N . ASN A 1 81 ? 9.992 -8.762 -2.893 1.00 86.19 81 ASN A N 1
ATOM 657 C CA . ASN A 1 81 ? 11.188 -7.982 -3.215 1.00 86.19 81 ASN A CA 1
ATOM 658 C C . ASN A 1 81 ? 12.430 -8.888 -3.317 1.00 86.19 81 ASN A C 1
ATOM 660 O O . ASN A 1 81 ? 13.191 -8.782 -4.273 1.00 86.19 81 ASN A O 1
ATOM 664 N N . SER A 1 82 ? 12.587 -9.852 -2.402 1.00 83.69 82 SER A N 1
ATOM 665 C CA . SER A 1 82 ? 13.687 -10.830 -2.448 1.00 83.69 82 SER A CA 1
ATOM 666 C C . SER A 1 82 ? 13.638 -11.735 -3.686 1.00 83.69 82 SER A C 1
ATOM 668 O O . SER A 1 82 ? 14.673 -12.214 -4.150 1.00 83.69 82 SER A O 1
ATOM 670 N N . ALA A 1 83 ? 12.445 -12.028 -4.213 1.00 81.12 83 ALA A N 1
ATOM 671 C CA . ALA A 1 83 ? 12.293 -12.802 -5.441 1.00 81.12 83 ALA A CA 1
ATOM 672 C C . ALA A 1 83 ? 12.729 -11.995 -6.673 1.00 81.12 83 ALA A C 1
ATOM 674 O O . ALA A 1 83 ? 13.363 -12.562 -7.560 1.00 81.12 83 ALA A O 1
ATOM 675 N N . LEU A 1 84 ? 12.464 -10.683 -6.693 1.00 76.06 84 LEU A N 1
ATOM 676 C CA . LEU A 1 84 ? 12.923 -9.789 -7.760 1.00 76.06 84 LEU A CA 1
ATOM 677 C C . LEU A 1 84 ? 14.454 -9.685 -7.809 1.00 76.06 84 LEU A C 1
ATOM 679 O O . LEU A 1 84 ? 15.035 -9.721 -8.891 1.00 76.06 84 LEU A O 1
ATOM 683 N N . GLU A 1 85 ? 15.118 -9.620 -6.650 1.00 69.56 85 GLU A N 1
ATOM 684 C CA . GLU A 1 85 ? 16.586 -9.531 -6.571 1.00 69.56 85 GLU A CA 1
ATOM 685 C C . GLU A 1 85 ? 17.303 -10.760 -7.158 1.00 69.56 85 GLU A C 1
ATOM 687 O O . GLU A 1 85 ? 18.428 -10.653 -7.649 1.00 69.56 85 GLU A O 1
ATOM 692 N N . LYS A 1 86 ? 16.659 -11.934 -7.145 1.00 61.44 86 LYS A N 1
ATOM 693 C CA . LYS A 1 86 ? 17.237 -13.182 -7.670 1.00 61.44 86 LYS A CA 1
ATOM 694 C C . LYS A 1 86 ? 17.244 -13.268 -9.199 1.00 61.44 86 LYS A C 1
ATOM 696 O O . LYS A 1 86 ? 17.966 -14.106 -9.729 1.00 61.44 86 LYS A O 1
ATOM 701 N N . GLU A 1 87 ? 16.484 -12.434 -9.912 1.00 58.88 87 GLU A N 1
ATOM 702 C CA . GLU A 1 87 ? 16.348 -12.500 -11.380 1.00 58.88 87 GLU A CA 1
ATOM 703 C C . GLU A 1 87 ? 17.450 -11.750 -12.170 1.00 58.88 87 GLU A C 1
ATOM 705 O O . GLU A 1 87 ? 17.267 -11.467 -13.350 1.00 58.88 87 GLU A O 1
ATOM 710 N N . GLU A 1 88 ? 18.595 -11.404 -11.565 1.00 51.94 88 GLU A N 1
ATOM 711 C CA . GLU A 1 88 ? 19.707 -10.656 -12.208 1.00 51.94 88 GLU A CA 1
ATOM 712 C C . GLU A 1 88 ? 19.313 -9.301 -12.845 1.00 51.94 88 GLU A C 1
ATOM 714 O O . GLU A 1 88 ? 20.098 -8.677 -13.569 1.00 51.94 88 GLU A O 1
ATOM 719 N N . ARG A 1 89 ? 18.119 -8.774 -12.548 1.00 53.81 89 ARG A N 1
ATOM 720 C CA . ARG A 1 89 ? 17.713 -7.438 -12.989 1.00 53.81 89 ARG A CA 1
ATOM 721 C C . ARG A 1 89 ? 18.430 -6.401 -12.132 1.00 53.81 89 ARG A C 1
ATOM 723 O O . ARG A 1 89 ? 18.166 -6.252 -10.947 1.00 53.81 89 ARG A O 1
ATOM 730 N N . LYS A 1 90 ? 19.347 -5.649 -12.746 1.00 49.44 90 LYS A N 1
ATOM 731 C CA . LYS A 1 90 ? 20.014 -4.495 -12.113 1.00 49.44 90 LYS A CA 1
ATOM 732 C C . LYS A 1 90 ? 19.059 -3.329 -11.812 1.00 49.44 90 LYS A C 1
ATOM 734 O O . LYS A 1 90 ? 19.480 -2.379 -11.154 1.00 49.44 90 LYS A O 1
ATOM 739 N N . SER A 1 91 ? 17.818 -3.363 -12.302 1.00 56.09 91 SER A N 1
ATOM 740 C CA . SER A 1 91 ? 16.802 -2.353 -12.012 1.00 56.09 91 SER A CA 1
ATOM 741 C C . SER A 1 91 ? 15.938 -2.782 -10.825 1.00 56.09 91 SER A C 1
ATOM 743 O O . SER A 1 91 ? 15.475 -3.916 -10.752 1.00 56.09 91 SER A O 1
ATOM 745 N N . LYS A 1 92 ? 15.681 -1.846 -9.902 1.00 66.19 92 LYS A N 1
ATOM 746 C CA . LYS A 1 92 ? 14.722 -1.980 -8.786 1.00 66.19 92 LYS A CA 1
ATOM 747 C C . LYS A 1 92 ? 13.259 -1.961 -9.270 1.00 66.19 92 LYS A C 1
ATOM 749 O O . LYS A 1 92 ? 12.370 -1.457 -8.585 1.00 66.19 92 LYS A O 1
ATOM 754 N N . ASP A 1 93 ? 13.020 -2.449 -10.484 1.00 75.75 93 ASP A N 1
ATOM 755 C CA . ASP A 1 93 ? 11.728 -2.362 -11.146 1.00 75.75 93 ASP A CA 1
ATOM 756 C C . ASP A 1 93 ? 10.698 -3.209 -10.434 1.00 75.75 93 ASP A C 1
ATOM 758 O O . ASP A 1 93 ? 10.861 -4.414 -10.252 1.00 75.75 93 ASP A O 1
ATOM 762 N N . GLY A 1 94 ? 9.602 -2.560 -10.063 1.00 76.56 94 GLY A N 1
ATOM 763 C CA . GLY A 1 94 ? 8.510 -3.213 -9.376 1.00 76.56 94 GLY A CA 1
ATOM 764 C C . GLY A 1 94 ? 8.812 -3.544 -7.918 1.00 76.56 94 GLY A C 1
ATOM 765 O O . GLY A 1 94 ? 8.019 -4.277 -7.339 1.00 76.56 94 GLY A O 1
ATOM 766 N N . GLU A 1 95 ? 9.892 -3.032 -7.310 1.00 85.94 95 GLU A N 1
ATOM 767 C CA . GLU A 1 95 ? 10.138 -3.159 -5.865 1.00 85.94 95 GLU A CA 1
ATOM 768 C C . GLU A 1 95 ? 9.070 -2.369 -5.083 1.00 85.94 95 GLU A C 1
ATOM 770 O O . GLU A 1 95 ? 8.786 -1.205 -5.387 1.00 85.94 95 GLU A O 1
ATOM 775 N N . ILE A 1 96 ? 8.467 -2.985 -4.059 1.00 87.62 96 ILE A N 1
ATOM 776 C CA . ILE A 1 96 ? 7.550 -2.289 -3.144 1.00 87.62 96 ILE A CA 1
ATOM 777 C C . ILE A 1 96 ? 8.365 -1.738 -1.976 1.00 87.62 96 ILE A C 1
ATOM 779 O O . ILE A 1 96 ? 8.910 -2.496 -1.176 1.00 87.62 96 ILE A O 1
ATOM 783 N N . ILE A 1 97 ? 8.401 -0.417 -1.829 1.00 88.81 97 ILE A N 1
ATOM 784 C CA . ILE A 1 97 ? 9.184 0.262 -0.794 1.00 88.81 97 ILE A CA 1
ATOM 785 C C . ILE A 1 97 ? 8.253 0.898 0.233 1.00 88.81 97 ILE A C 1
ATOM 787 O O . ILE A 1 97 ? 7.362 1.672 -0.121 1.00 88.81 97 ILE A O 1
ATOM 791 N N . PHE A 1 98 ? 8.511 0.637 1.515 1.00 86.00 98 PHE A N 1
ATOM 792 C CA . PHE A 1 98 ? 7.879 1.347 2.625 1.00 86.00 98 PHE A CA 1
ATOM 793 C C . PHE A 1 98 ? 8.707 2.542 3.076 1.00 86.00 98 PHE A C 1
ATOM 795 O O . PHE A 1 98 ? 9.916 2.430 3.269 1.00 86.00 98 PHE A O 1
ATOM 802 N N . LYS A 1 99 ? 8.048 3.671 3.358 1.00 80.25 99 LYS A N 1
ATOM 803 C CA . LYS A 1 99 ? 8.728 4.795 4.027 1.00 80.25 99 LYS A CA 1
ATOM 804 C C . LYS A 1 99 ? 8.971 4.539 5.513 1.00 80.25 99 LYS A C 1
ATOM 806 O O . LYS A 1 99 ? 9.901 5.091 6.089 1.00 80.25 99 LYS A O 1
ATOM 811 N N . SER A 1 100 ? 8.109 3.749 6.149 1.00 84.62 100 SER A N 1
ATOM 812 C CA . SER A 1 100 ? 8.223 3.381 7.561 1.00 84.62 100 SER A CA 1
ATOM 813 C C . SER A 1 100 ? 7.433 2.110 7.858 1.00 84.62 100 SER A C 1
ATOM 815 O O . SER A 1 100 ? 6.534 1.750 7.104 1.00 84.62 100 SER A O 1
ATOM 817 N N . LEU A 1 101 ? 7.688 1.460 8.992 1.00 85.94 101 LEU A N 1
ATOM 818 C CA . LEU A 1 101 ? 6.833 0.359 9.442 1.00 85.94 101 LEU A CA 1
ATOM 819 C C . LEU A 1 101 ? 5.394 0.838 9.732 1.00 85.94 101 LEU A C 1
ATOM 821 O O . LEU A 1 101 ? 5.210 2.005 10.111 1.00 85.94 101 LEU A O 1
ATOM 825 N N . PRO A 1 102 ? 4.376 -0.032 9.564 1.00 87.56 102 PRO A N 1
ATOM 826 C CA . PRO A 1 102 ? 2.993 0.302 9.875 1.00 87.56 102 PRO A CA 1
ATOM 827 C C . PRO A 1 102 ? 2.814 0.753 11.325 1.00 87.56 102 PRO A C 1
ATOM 829 O O . PRO A 1 102 ? 3.216 0.068 12.263 1.00 87.56 102 PRO A O 1
ATOM 832 N N . LYS A 1 103 ? 2.178 1.911 11.511 1.00 87.62 103 LYS A N 1
ATOM 833 C CA . LYS A 1 103 ? 1.874 2.490 12.825 1.00 87.62 103 LYS A C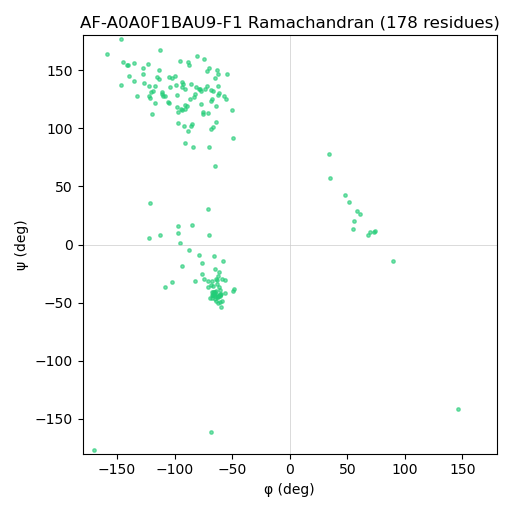A 1
ATOM 834 C C . LYS A 1 103 ? 0.487 3.121 12.837 1.00 87.62 103 LYS A C 1
ATOM 836 O O . LYS A 1 103 ? -0.014 3.543 11.800 1.00 87.62 103 LYS A O 1
ATOM 841 N N . SER A 1 104 ? -0.133 3.213 14.009 1.00 83.94 104 SER A N 1
ATOM 842 C CA . SER A 1 104 ? -1.401 3.931 14.172 1.00 83.94 104 SER A CA 1
ATOM 843 C C . SER A 1 104 ? -1.144 5.337 14.699 1.00 83.94 104 SER A C 1
ATOM 845 O O . SER A 1 104 ? -0.483 5.503 15.722 1.00 83.94 104 SER A O 1
ATOM 847 N N . SER A 1 105 ? -1.703 6.351 14.038 1.00 78.81 105 SER A N 1
ATOM 848 C CA . SER A 1 105 ? -1.705 7.731 14.540 1.00 78.81 105 SER A CA 1
ATOM 849 C C . SER A 1 105 ? -2.764 7.980 15.620 1.00 78.81 105 SER A C 1
ATOM 851 O O . SER A 1 105 ? -2.778 9.052 16.215 1.00 78.81 105 SER A O 1
ATOM 853 N N . VAL A 1 106 ? -3.665 7.019 15.856 1.00 78.12 106 VAL A N 1
ATOM 854 C CA . VAL A 1 106 ? -4.818 7.160 16.763 1.00 78.12 106 VAL A CA 1
ATOM 855 C C . VAL A 1 106 ? -4.843 6.121 17.884 1.00 78.12 106 VAL A C 1
ATOM 857 O O . VAL A 1 106 ? -5.790 6.113 18.663 1.00 78.12 106 VAL A O 1
ATOM 860 N N . SER A 1 107 ? -3.813 5.275 18.022 1.00 78.06 107 SER A N 1
ATOM 861 C CA . SER A 1 107 ? -3.806 4.194 19.024 1.00 78.06 107 SER A CA 1
ATOM 862 C C . SER A 1 107 ? -4.022 4.706 20.447 1.00 78.06 107 SER A C 1
ATOM 864 O O . SER A 1 107 ? -4.791 4.121 21.205 1.00 78.06 107 SER A O 1
ATOM 866 N N . ASP A 1 108 ? -3.398 5.826 20.811 1.00 78.94 108 ASP A N 1
ATOM 867 C CA . ASP A 1 108 ? -3.550 6.396 22.151 1.00 78.94 108 ASP A CA 1
ATOM 868 C C . ASP A 1 108 ? -4.944 6.990 22.373 1.00 78.94 108 ASP A C 1
ATOM 870 O O . ASP A 1 108 ? -5.468 6.937 23.485 1.00 78.94 108 ASP A O 1
ATOM 874 N N . LEU A 1 109 ? -5.574 7.510 21.317 1.00 77.94 109 LEU A N 1
ATOM 875 C CA . LEU A 1 109 ? -6.953 7.991 21.364 1.00 77.94 109 LEU A CA 1
ATOM 876 C C . LEU A 1 109 ? -7.931 6.816 21.525 1.00 77.94 109 LEU A C 1
ATOM 878 O O . LEU A 1 109 ? -8.803 6.866 22.388 1.00 77.94 109 LEU A O 1
ATOM 882 N N . GLU A 1 110 ? -7.747 5.742 20.750 1.00 81.62 110 GLU A N 1
ATOM 883 C CA . GLU A 1 110 ? -8.549 4.515 20.847 1.00 81.62 110 GLU A CA 1
ATOM 884 C C . GLU A 1 110 ? -8.428 3.871 22.237 1.00 81.62 110 GLU A C 1
ATOM 886 O O . GLU A 1 110 ? -9.429 3.433 22.799 1.00 81.62 110 GLU A O 1
ATOM 891 N N . LYS A 1 111 ? -7.229 3.878 22.836 1.00 81.06 111 LYS A N 1
ATOM 892 C CA . LYS A 1 111 ? -7.009 3.404 24.213 1.00 81.06 111 LYS A CA 1
ATOM 893 C C . LYS A 1 111 ? -7.717 4.272 25.252 1.00 81.06 111 LYS A C 1
ATOM 895 O O . LYS A 1 111 ? -8.302 3.736 26.188 1.00 81.06 111 LYS A O 1
ATOM 900 N N . ARG A 1 112 ? -7.676 5.601 25.109 1.00 82.19 112 ARG A N 1
ATOM 901 C CA . ARG A 1 112 ? -8.335 6.537 26.043 1.00 82.19 112 ARG A CA 1
ATOM 902 C C . ARG A 1 112 ? -9.857 6.455 25.986 1.00 82.19 112 ARG A C 1
ATOM 904 O O . ARG A 1 112 ? -10.510 6.679 26.998 1.00 82.19 112 ARG A O 1
ATOM 911 N N . LEU A 1 113 ? -10.406 6.137 24.818 1.00 80.81 113 LEU A N 1
ATOM 912 C CA . LEU A 1 113 ? -11.844 5.991 24.585 1.00 80.81 113 LEU A CA 1
ATOM 913 C C . LEU A 1 113 ? -12.302 4.524 24.654 1.00 80.81 113 LEU A C 1
ATOM 915 O O . LEU A 1 113 ? -13.397 4.191 24.189 1.00 80.81 113 LEU A O 1
ATOM 919 N N . ALA A 1 114 ? -11.478 3.639 25.224 1.00 74.38 114 ALA A N 1
ATOM 920 C CA . ALA A 1 114 ? -11.800 2.227 25.368 1.00 74.38 114 ALA A CA 1
ATOM 921 C C . ALA A 1 114 ? -13.138 2.048 26.107 1.00 74.38 114 ALA A C 1
ATOM 923 O O . ALA A 1 114 ? -13.341 2.574 27.200 1.00 74.38 114 ALA A O 1
ATOM 924 N N . GLY A 1 115 ? -14.068 1.320 25.484 1.00 74.38 115 GLY A N 1
ATOM 925 C CA . GLY A 1 115 ? -15.425 1.101 25.998 1.00 74.38 115 GLY A CA 1
ATOM 926 C C . GLY A 1 115 ? -16.464 2.141 25.560 1.00 74.38 115 GLY A C 1
ATOM 927 O O . GLY A 1 115 ? -17.654 1.866 25.671 1.00 74.38 115 GLY A O 1
ATOM 928 N N . GLN A 1 116 ? -16.045 3.288 25.012 1.00 77.75 116 GLN A N 1
ATOM 929 C CA . GLN A 1 116 ? -16.943 4.312 24.453 1.00 77.75 116 GLN A CA 1
ATOM 930 C C . GLN A 1 116 ? -16.997 4.272 22.925 1.00 77.75 116 GLN A C 1
ATOM 932 O O . GLN A 1 116 ? -18.034 4.559 22.331 1.00 77.75 116 GLN A O 1
ATOM 937 N N . VAL A 1 117 ? -15.889 3.897 22.285 1.00 75.44 117 VAL A N 1
ATOM 938 C CA . VAL A 1 117 ? -15.798 3.733 20.830 1.00 75.44 117 VAL A CA 1
ATOM 939 C C . VAL A 1 117 ? -15.237 2.362 20.487 1.00 75.44 117 VAL A C 1
ATOM 941 O O . VAL A 1 117 ? -14.473 1.770 21.250 1.00 75.44 117 VAL A O 1
ATOM 944 N N . LYS A 1 118 ? -15.620 1.844 19.320 1.00 76.19 118 LYS A N 1
ATOM 945 C CA . LYS A 1 118 ? -15.093 0.586 18.794 1.00 76.19 118 LYS A CA 1
ATOM 946 C C . LYS A 1 118 ? -13.675 0.817 18.255 1.00 76.19 118 LYS A C 1
ATOM 948 O O . LYS A 1 118 ? -13.546 1.525 17.257 1.00 76.19 118 LYS A O 1
ATOM 953 N N . PRO A 1 119 ? -12.629 0.224 18.860 1.00 79.12 119 PRO A N 1
ATOM 954 C CA . PRO A 1 119 ? -11.280 0.349 18.332 1.00 79.12 119 PRO A CA 1
ATOM 955 C C . PRO A 1 119 ? -11.148 -0.502 17.068 1.00 79.12 119 PRO A C 1
ATOM 957 O O . PRO A 1 119 ? -11.557 -1.670 17.041 1.00 79.12 119 PRO A O 1
ATOM 960 N N . TYR A 1 120 ? -10.565 0.072 16.021 1.00 79.44 120 TYR A N 1
ATOM 961 C CA . TYR A 1 12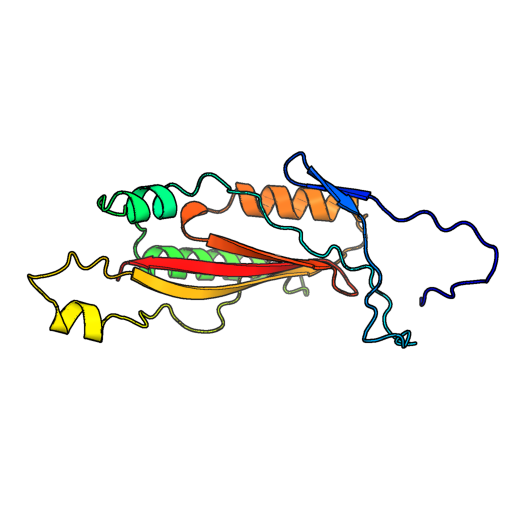0 ? -10.265 -0.660 14.794 1.00 79.44 120 TYR A CA 1
ATOM 962 C C . TYR A 1 120 ? -8.840 -1.216 14.792 1.00 79.44 120 TYR A C 1
ATOM 964 O O . TYR A 1 120 ? -8.576 -2.157 14.044 1.00 79.44 120 TYR A O 1
ATOM 972 N N . ASN A 1 121 ? -7.950 -0.697 15.653 1.00 82.69 121 ASN A N 1
ATOM 973 C CA . ASN A 1 121 ? -6.559 -1.145 15.794 1.00 82.69 121 ASN A CA 1
ATOM 974 C C . ASN A 1 121 ? -5.823 -1.199 14.443 1.00 82.69 121 ASN A C 1
ATOM 976 O O . ASN A 1 121 ? -5.035 -2.109 14.178 1.00 82.69 121 ASN A O 1
ATOM 980 N N . MET A 1 122 ? -6.130 -0.240 13.566 1.00 85.81 122 MET A N 1
ATOM 981 C CA . MET A 1 122 ? -5.546 -0.169 12.232 1.00 85.81 122 MET A CA 1
ATOM 982 C C . MET A 1 122 ? -4.147 0.415 12.312 1.00 85.81 122 MET A C 1
ATOM 984 O O . MET A 1 122 ? -3.937 1.460 12.933 1.00 85.81 122 MET A O 1
ATOM 988 N N . LEU A 1 123 ? -3.210 -0.226 11.628 1.00 89.50 123 LEU A N 1
ATOM 989 C CA . LEU A 1 123 ? -1.882 0.302 11.377 1.00 89.50 123 LEU A CA 1
ATOM 990 C C . LEU A 1 123 ? -1.793 0.774 9.927 1.00 89.50 123 LEU A C 1
ATOM 992 O O . LEU A 1 123 ? -2.383 0.185 9.020 1.00 89.50 123 LEU A O 1
ATOM 996 N N . PHE A 1 124 ? -1.048 1.856 9.729 1.00 88.81 124 PHE A N 1
ATOM 997 C CA . PHE A 1 124 ? -0.877 2.507 8.443 1.00 88.81 124 PHE A CA 1
ATOM 998 C C . PHE A 1 124 ? 0.601 2.676 8.104 1.00 88.81 124 PHE A C 1
ATOM 1000 O O . PHE A 1 124 ? 1.396 3.075 8.958 1.00 88.81 124 PHE A O 1
ATOM 1007 N N . SER A 1 125 ? 0.953 2.437 6.843 1.00 90.12 125 SER A N 1
ATOM 1008 C CA . SER A 1 125 ? 2.250 2.815 6.277 1.00 90.12 125 SER A CA 1
ATOM 1009 C C . SER A 1 125 ? 2.082 3.460 4.903 1.00 90.12 125 SER A C 1
ATOM 1011 O O . SER A 1 125 ? 1.091 3.230 4.217 1.00 90.12 125 SER A O 1
ATOM 1013 N N . GLU A 1 126 ? 3.052 4.273 4.493 1.00 90.38 126 GLU A N 1
ATOM 1014 C CA . GLU A 1 126 ? 3.152 4.742 3.113 1.00 90.38 126 GLU A CA 1
ATOM 1015 C C . GLU A 1 126 ? 4.021 3.785 2.303 1.00 90.38 126 GLU A C 1
ATOM 1017 O O . GLU A 1 126 ? 5.122 3.430 2.734 1.00 90.38 126 GLU A O 1
ATOM 1022 N N . TRP A 1 127 ? 3.544 3.431 1.111 1.00 90.06 127 TRP A N 1
ATOM 1023 C CA . TRP A 1 127 ? 4.287 2.613 0.161 1.00 90.06 127 TRP A CA 1
ATOM 1024 C C . TRP A 1 127 ? 4.440 3.318 -1.185 1.00 90.06 127 TRP A C 1
ATOM 1026 O O . TRP A 1 127 ? 3.629 4.172 -1.567 1.00 90.06 127 TRP A O 1
ATOM 1036 N N . SER A 1 128 ? 5.482 2.940 -1.915 1.00 89.38 128 SER A N 1
ATOM 1037 C CA . SER A 1 128 ? 5.679 3.329 -3.304 1.00 89.38 128 SER A CA 1
ATOM 1038 C C . SER A 1 128 ? 6.336 2.225 -4.112 1.00 89.38 128 SER A C 1
ATOM 1040 O O . SER A 1 128 ? 7.038 1.384 -3.562 1.00 89.38 128 SER A O 1
ATOM 1042 N N . MET A 1 129 ? 6.130 2.283 -5.417 1.00 86.88 129 MET A N 1
ATOM 1043 C CA . MET A 1 129 ? 6.739 1.425 -6.415 1.00 86.88 129 MET A CA 1
ATOM 1044 C C . MET A 1 129 ? 7.109 2.262 -7.627 1.00 86.88 129 MET A C 1
ATOM 1046 O O . MET A 1 129 ? 6.371 3.177 -7.995 1.00 86.88 129 MET A O 1
ATOM 1050 N N . GLU A 1 130 ? 8.212 1.906 -8.267 1.00 84.94 130 GLU A N 1
ATOM 1051 C CA . GLU A 1 130 ? 8.617 2.464 -9.551 1.00 84.94 130 GLU A CA 1
ATOM 1052 C C . GLU A 1 130 ? 8.765 1.320 -10.557 1.00 84.94 130 GLU A C 1
ATOM 1054 O O . GLU A 1 130 ? 9.277 0.253 -10.226 1.00 84.94 130 GLU A O 1
ATOM 1059 N N . ILE A 1 131 ? 8.254 1.524 -11.766 1.00 78.81 131 ILE A N 1
ATOM 1060 C CA . ILE A 1 131 ? 8.411 0.618 -12.904 1.00 78.81 131 ILE A CA 1
ATOM 1061 C C . ILE A 1 131 ? 9.111 1.435 -13.976 1.00 78.81 131 ILE A C 1
ATOM 1063 O O . ILE A 1 131 ? 8.531 2.407 -14.466 1.00 78.81 131 ILE A O 1
ATOM 1067 N N . THR A 1 132 ? 10.356 1.088 -14.295 1.00 74.69 132 THR A N 1
ATOM 1068 C CA . THR A 1 132 ? 11.132 1.798 -15.308 1.00 74.69 132 THR A CA 1
ATOM 1069 C C . THR A 1 132 ? 10.906 1.252 -16.716 1.00 74.69 132 THR A C 1
ATOM 1071 O O . THR A 1 132 ? 10.527 0.097 -16.926 1.00 74.69 132 THR A O 1
ATOM 1074 N N . ARG A 1 133 ? 11.126 2.129 -17.697 1.00 62.97 133 ARG A N 1
ATOM 1075 C CA . ARG A 1 133 ? 11.150 1.850 -19.126 1.00 62.97 133 ARG A CA 1
ATOM 1076 C C . ARG A 1 133 ? 12.310 0.904 -19.410 1.00 62.97 133 ARG A C 1
ATOM 1078 O O . ARG A 1 133 ? 13.472 1.312 -19.424 1.00 62.97 133 ARG A O 1
ATOM 1085 N N . GLY A 1 134 ? 11.997 -0.360 -19.671 1.00 59.81 134 GLY A N 1
ATOM 1086 C CA . GLY A 1 134 ? 12.914 -1.228 -20.403 1.00 59.81 134 GLY A CA 1
ATOM 1087 C C . GLY A 1 134 ? 13.034 -0.778 -21.866 1.00 59.81 134 GLY A C 1
ATOM 1088 O O . GLY A 1 134 ? 12.623 0.313 -22.251 1.00 59.81 134 GLY A O 1
ATOM 1089 N N . THR A 1 135 ? 13.515 -1.658 -22.742 1.00 50.56 135 THR A N 1
ATOM 1090 C CA . THR A 1 135 ? 13.419 -1.471 -24.206 1.00 50.56 135 THR A CA 1
ATOM 1091 C C . THR A 1 135 ? 11.984 -1.617 -24.747 1.00 50.56 135 THR A C 1
ATOM 1093 O O . THR A 1 135 ? 11.793 -1.719 -25.955 1.00 50.56 135 THR A O 1
ATOM 1096 N N . SER A 1 136 ? 10.991 -1.725 -23.863 1.00 51.19 136 SER A N 1
ATOM 1097 C CA . SER A 1 136 ? 9.576 -1.947 -24.158 1.00 51.19 136 SER A CA 1
ATOM 1098 C C . SER A 1 136 ? 8.826 -0.631 -24.375 1.00 51.19 136 SER A C 1
ATOM 1100 O O . SER A 1 136 ? 9.250 0.432 -23.916 1.00 51.19 136 SER A O 1
ATOM 1102 N N . ASN A 1 137 ? 7.702 -0.703 -25.087 1.00 54.41 137 ASN A N 1
ATOM 1103 C CA . ASN A 1 137 ? 6.886 0.463 -25.411 1.00 54.41 137 ASN A CA 1
ATOM 1104 C C . ASN A 1 137 ? 5.977 0.853 -24.227 1.00 54.41 137 ASN A C 1
ATOM 1106 O O . ASN A 1 137 ? 5.693 0.045 -23.349 1.00 54.41 137 ASN A O 1
ATOM 1110 N N . GLU A 1 138 ? 5.462 2.086 -24.242 1.00 54.31 138 GLU A N 1
ATOM 1111 C CA . GLU A 1 138 ? 4.608 2.668 -23.184 1.00 54.31 138 GLU A CA 1
ATOM 1112 C C . GLU A 1 138 ? 3.338 1.835 -22.881 1.00 54.31 138 GLU A C 1
ATOM 1114 O O . GLU A 1 138 ? 2.857 1.804 -21.748 1.00 54.31 138 GLU A O 1
ATOM 1119 N N . GLU A 1 139 ? 2.800 1.124 -23.878 1.00 55.50 139 GLU A N 1
ATOM 1120 C CA . GLU A 1 139 ? 1.637 0.237 -23.720 1.00 55.50 139 GLU A CA 1
ATOM 1121 C C . GLU A 1 139 ? 1.948 -1.001 -22.864 1.00 55.50 139 GLU A C 1
ATOM 1123 O O . GLU A 1 139 ? 1.109 -1.424 -22.062 1.00 55.50 139 GLU A O 1
ATOM 1128 N N . ASP A 1 140 ? 3.168 -1.538 -22.965 1.00 60.94 140 ASP A N 1
ATOM 1129 C CA . ASP A 1 140 ? 3.599 -2.699 -22.183 1.00 60.94 140 ASP A CA 1
ATOM 1130 C C . ASP A 1 140 ? 3.680 -2.344 -20.690 1.00 60.94 140 ASP A C 1
ATOM 1132 O O . ASP A 1 140 ? 3.311 -3.145 -19.832 1.00 60.94 140 ASP A O 1
ATOM 1136 N N . GLU A 1 141 ? 4.083 -1.114 -20.363 1.00 59.97 141 GLU A N 1
ATOM 1137 C CA . GLU A 1 141 ? 4.184 -0.612 -18.985 1.00 59.97 141 GLU A CA 1
ATOM 1138 C C . GLU A 1 141 ? 2.820 -0.482 -18.310 1.00 59.97 141 GLU A C 1
ATOM 1140 O O . GLU A 1 141 ? 2.657 -0.853 -17.146 1.00 59.97 141 GLU A O 1
ATOM 1145 N N . ILE A 1 142 ? 1.814 0.005 -19.039 1.00 59.84 142 ILE A N 1
ATOM 1146 C CA . ILE A 1 142 ? 0.447 0.134 -18.522 1.00 59.84 142 ILE A CA 1
ATOM 1147 C C . ILE A 1 142 ? -0.142 -1.253 -18.256 1.00 59.84 142 ILE A C 1
ATOM 1149 O O . ILE A 1 142 ? -0.779 -1.459 -17.220 1.00 59.84 142 ILE A O 1
ATOM 1153 N N . ILE A 1 143 ? 0.095 -2.217 -19.151 1.00 61.94 143 ILE A N 1
ATOM 1154 C CA . ILE A 1 143 ? -0.354 -3.605 -18.983 1.00 61.94 143 ILE A CA 1
ATOM 1155 C C . ILE A 1 143 ? 0.371 -4.266 -17.807 1.00 61.94 143 ILE A C 1
ATOM 1157 O O . ILE A 1 143 ? -0.275 -4.932 -16.991 1.00 61.94 143 ILE A O 1
ATOM 1161 N N . LEU A 1 144 ? 1.684 -4.064 -17.672 1.00 64.12 144 LEU A N 1
ATOM 1162 C CA . LEU A 1 144 ? 2.475 -4.568 -16.549 1.00 64.12 144 LEU A CA 1
ATOM 1163 C C . LEU A 1 144 ? 1.998 -3.974 -15.225 1.00 64.12 144 LEU A C 1
ATOM 1165 O O . LEU A 1 144 ? 1.779 -4.720 -14.271 1.00 64.12 144 LEU A O 1
ATOM 1169 N N . LEU A 1 145 ? 1.741 -2.666 -15.180 1.00 65.94 145 LEU A N 1
ATOM 1170 C CA . LEU A 1 145 ? 1.232 -1.996 -13.991 1.00 65.94 145 LEU A CA 1
ATOM 1171 C C . LEU A 1 145 ? -0.170 -2.490 -13.624 1.00 65.94 145 LEU A C 1
ATOM 1173 O O . LEU A 1 145 ? -0.432 -2.813 -12.467 1.00 65.94 145 LEU A O 1
ATOM 1177 N N . GLN A 1 146 ? -1.080 -2.590 -14.595 1.00 62.44 146 GLN A N 1
ATOM 1178 C CA . GLN A 1 146 ? -2.421 -3.128 -14.363 1.00 62.44 146 GLN A CA 1
ATOM 1179 C C . GLN A 1 146 ? -2.360 -4.573 -13.866 1.00 62.44 146 GLN A C 1
ATOM 1181 O O . GLN A 1 146 ? -3.035 -4.911 -12.894 1.00 62.44 146 GLN A O 1
ATOM 1186 N N . THR A 1 147 ? -1.520 -5.404 -14.485 1.00 61.69 147 THR A N 1
ATOM 1187 C CA . THR A 1 147 ? -1.313 -6.803 -14.100 1.00 61.69 147 THR A CA 1
ATOM 1188 C C . THR A 1 147 ? -0.755 -6.903 -12.688 1.00 61.69 147 THR A C 1
ATOM 1190 O O . THR A 1 147 ? -1.267 -7.681 -11.885 1.00 61.69 147 THR A O 1
ATOM 1193 N N . PHE A 1 148 ? 0.244 -6.086 -12.360 1.00 68.06 148 PHE A N 1
ATOM 1194 C CA . PHE A 1 148 ? 0.839 -6.023 -11.035 1.00 68.06 148 PHE A CA 1
ATOM 1195 C C . PHE A 1 148 ? -0.210 -5.640 -9.984 1.00 68.06 148 PHE A C 1
ATOM 1197 O O . PHE A 1 148 ? -0.430 -6.395 -9.039 1.00 68.06 148 PHE A O 1
ATOM 1204 N N . LEU A 1 149 ? -0.922 -4.526 -10.187 1.00 67.56 149 LEU A N 1
ATOM 1205 C CA . LEU A 1 149 ? -1.923 -4.013 -9.246 1.00 67.56 149 LEU A CA 1
ATOM 1206 C C . LEU A 1 149 ? -3.114 -4.965 -9.060 1.00 67.56 149 LEU A C 1
ATOM 1208 O O . LEU A 1 149 ? -3.725 -4.976 -7.991 1.00 67.56 149 LEU A O 1
ATOM 1212 N N . TYR A 1 150 ? -3.465 -5.756 -10.079 1.00 66.88 150 TYR A N 1
ATOM 1213 C CA . TYR A 1 150 ? -4.540 -6.746 -9.979 1.00 66.88 150 TYR A CA 1
ATOM 1214 C C . TYR A 1 150 ? -4.107 -8.063 -9.334 1.00 66.88 150 TYR A C 1
ATOM 1216 O O . TYR A 1 150 ? -4.946 -8.703 -8.702 1.00 66.88 150 TYR A O 1
ATOM 1224 N N . LYS A 1 151 ? -2.846 -8.477 -9.509 1.00 67.19 151 LYS A N 1
ATOM 1225 C CA . LYS A 1 151 ? -2.338 -9.784 -9.059 1.00 67.19 151 LYS A CA 1
ATOM 1226 C C . LYS A 1 151 ? -1.649 -9.759 -7.693 1.00 67.19 151 LYS A C 1
ATOM 1228 O O . LYS A 1 151 ? -1.196 -10.810 -7.248 1.00 67.19 151 LYS A O 1
ATOM 1233 N N . GLN A 1 152 ? -1.577 -8.609 -7.022 1.00 71.94 152 GLN A N 1
ATOM 1234 C CA . GLN A 1 152 ? -1.051 -8.560 -5.657 1.00 71.94 152 GLN A CA 1
ATOM 1235 C C . GLN A 1 152 ? -1.896 -9.410 -4.706 1.00 71.94 152 GLN A C 1
ATOM 1237 O O . GLN A 1 152 ? -3.119 -9.256 -4.627 1.00 71.94 152 GLN A O 1
ATOM 1242 N N . ALA A 1 153 ? -1.224 -10.261 -3.929 1.00 75.81 153 ALA A N 1
ATOM 1243 C CA . ALA A 1 153 ? -1.826 -10.786 -2.713 1.00 75.81 153 ALA A CA 1
ATOM 1244 C C . ALA A 1 153 ? -2.095 -9.608 -1.762 1.00 75.81 153 ALA A C 1
ATOM 1246 O O . ALA A 1 153 ? -1.360 -8.621 -1.770 1.00 75.81 153 ALA A O 1
ATOM 1247 N N . TYR A 1 154 ? -3.165 -9.687 -0.969 1.00 80.75 154 TYR A N 1
ATOM 1248 C CA . TYR A 1 154 ? -3.558 -8.603 -0.058 1.00 80.75 154 TYR A CA 1
ATOM 1249 C C . TYR A 1 154 ? -3.832 -7.263 -0.765 1.00 80.75 154 TYR A C 1
ATOM 1251 O O . TYR A 1 154 ? -3.633 -6.200 -0.184 1.00 80.75 154 TYR A O 1
ATOM 1259 N N . ARG A 1 155 ? -4.278 -7.282 -2.032 1.00 78.44 155 ARG A N 1
ATOM 1260 C CA . ARG A 1 155 ? -4.569 -6.074 -2.832 1.00 78.44 155 ARG A CA 1
ATOM 1261 C C . ARG A 1 155 ? -5.439 -5.051 -2.096 1.00 78.44 155 ARG A C 1
ATOM 1263 O O . ARG A 1 155 ? -5.237 -3.852 -2.241 1.00 78.44 155 ARG A O 1
ATOM 1270 N N . ASP A 1 156 ? -6.408 -5.521 -1.324 1.00 78.25 156 ASP A N 1
ATOM 1271 C CA . ASP A 1 156 ? -7.310 -4.709 -0.510 1.00 78.25 156 ASP A CA 1
ATOM 1272 C C . ASP A 1 156 ? -6.603 -3.950 0.630 1.00 78.25 156 ASP A C 1
ATOM 1274 O O . ASP A 1 156 ? -7.107 -2.915 1.070 1.00 78.25 156 ASP A O 1
ATOM 1278 N N . ALA A 1 157 ? -5.410 -4.387 1.050 1.00 82.50 157 ALA A N 1
ATOM 1279 C CA . ALA A 1 157 ? -4.541 -3.649 1.968 1.00 82.50 157 ALA A CA 1
ATOM 1280 C C . ALA A 1 157 ? -3.806 -2.477 1.293 1.00 82.50 157 ALA A C 1
ATOM 1282 O O . ALA A 1 157 ? -3.452 -1.511 1.974 1.00 82.50 157 ALA A O 1
ATOM 1283 N N . PHE A 1 158 ? -3.582 -2.527 -0.027 1.00 83.19 158 PHE A N 1
ATOM 1284 C CA . PHE A 1 158 ? -2.866 -1.493 -0.780 1.00 83.19 158 PHE A CA 1
ATOM 1285 C C . PHE A 1 158 ? -3.827 -0.441 -1.346 1.00 83.19 158 PHE A C 1
ATOM 1287 O O . PHE A 1 158 ? -4.463 -0.599 -2.387 1.00 83.19 158 PHE A O 1
ATOM 1294 N N . LEU A 1 159 ? -3.886 0.706 -0.6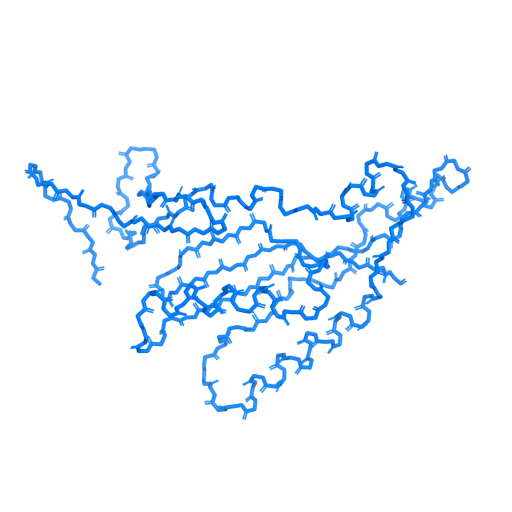78 1.00 81.75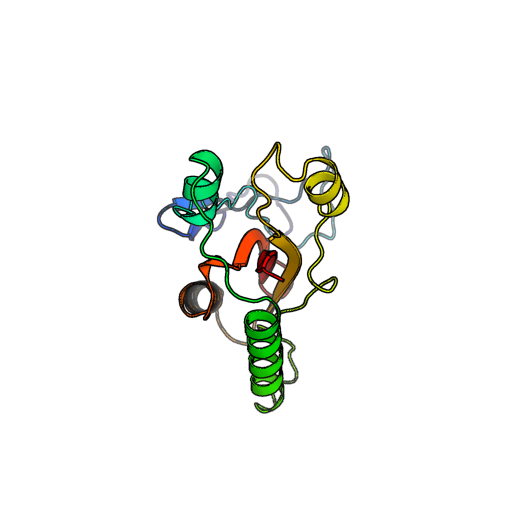 159 LEU A N 1
ATOM 1295 C CA . LEU A 1 159 ? -4.650 1.872 -1.102 1.00 81.75 159 LEU A CA 1
ATOM 1296 C C . LEU A 1 159 ? -3.829 2.733 -2.063 1.00 81.75 159 LEU A C 1
ATOM 1298 O O . LEU A 1 159 ? -2.989 3.521 -1.631 1.00 81.75 159 LEU A O 1
ATOM 1302 N N . ILE A 1 160 ? -4.097 2.633 -3.361 1.00 80.62 160 ILE A N 1
ATOM 1303 C CA . ILE A 1 160 ? -3.453 3.487 -4.369 1.00 80.62 160 ILE A CA 1
ATOM 1304 C C . ILE A 1 160 ? -3.949 4.928 -4.206 1.00 80.62 160 ILE A C 1
ATOM 1306 O O . ILE A 1 160 ? -5.151 5.186 -4.266 1.00 80.62 160 ILE A O 1
ATOM 1310 N N . ARG A 1 161 ? -3.024 5.874 -4.013 1.00 76.44 161 ARG A N 1
ATOM 1311 C CA . ARG A 1 161 ? -3.337 7.308 -3.877 1.00 76.44 161 ARG A CA 1
ATOM 1312 C C . ARG A 1 161 ? -2.905 8.121 -5.088 1.00 76.44 161 ARG A C 1
ATOM 1314 O O . ARG A 1 161 ? -3.589 9.077 -5.439 1.00 76.44 161 ARG A O 1
ATOM 1321 N N . LYS A 1 162 ? -1.772 7.769 -5.695 1.00 76.69 162 LYS A N 1
ATOM 1322 C CA . LYS A 1 162 ? -1.178 8.527 -6.796 1.00 76.69 162 LYS A CA 1
ATOM 1323 C C . LYS A 1 162 ? -0.482 7.587 -7.773 1.00 76.69 162 LYS A C 1
ATOM 1325 O O . LYS A 1 162 ? 0.235 6.682 -7.352 1.00 76.69 162 LYS A O 1
ATOM 1330 N N . ILE A 1 163 ? -0.681 7.843 -9.059 1.00 78.00 163 ILE A N 1
ATOM 1331 C CA . ILE A 1 163 ? 0.091 7.276 -10.164 1.00 78.00 163 ILE A CA 1
ATOM 1332 C C . ILE A 1 163 ? 0.656 8.475 -10.924 1.00 78.00 163 ILE A C 1
ATOM 1334 O O . ILE A 1 163 ? -0.091 9.402 -11.236 1.00 78.00 163 ILE A O 1
ATOM 1338 N N . GLU A 1 164 ? 1.960 8.501 -11.160 1.00 72.44 164 GLU A N 1
ATOM 1339 C CA . GLU A 1 164 ? 2.654 9.594 -11.841 1.00 72.44 164 GLU A CA 1
ATOM 1340 C C . GLU A 1 164 ? 3.637 9.045 -12.878 1.00 72.44 164 GLU A C 1
ATOM 1342 O O . GLU A 1 164 ? 4.303 8.041 -12.635 1.00 72.44 164 GLU A O 1
ATOM 1347 N N . SER A 1 165 ? 3.726 9.698 -14.039 1.00 69.50 165 SER A N 1
ATOM 1348 C CA . SER A 1 165 ? 4.776 9.400 -15.016 1.00 69.50 165 SER A CA 1
ATOM 1349 C C . SER A 1 165 ? 6.076 10.039 -14.537 1.00 69.50 165 SER A C 1
ATOM 1351 O O . SER A 1 165 ? 6.093 11.212 -14.166 1.00 69.50 165 SER A O 1
ATOM 1353 N N . ILE A 1 166 ? 7.161 9.277 -14.555 1.00 74.44 166 ILE A N 1
ATOM 1354 C CA . ILE A 1 166 ? 8.520 9.748 -14.282 1.00 74.44 166 ILE A CA 1
ATOM 1355 C C . ILE A 1 166 ? 9.350 9.667 -15.567 1.00 74.44 166 ILE A C 1
ATOM 1357 O O . ILE A 1 166 ? 8.923 9.073 -16.554 1.00 74.44 166 ILE A O 1
ATOM 1361 N N . LYS A 1 167 ? 10.529 10.301 -15.573 1.00 67.38 167 LYS A N 1
ATOM 1362 C CA . LYS A 1 167 ? 11.383 10.443 -16.767 1.00 67.38 167 LYS A CA 1
ATOM 1363 C C . LYS A 1 167 ? 11.613 9.118 -17.505 1.00 67.38 167 LYS A C 1
ATOM 1365 O O . LYS A 1 167 ? 11.568 9.097 -18.729 1.00 67.38 167 LYS A O 1
ATOM 1370 N N . ASP A 1 168 ? 11.807 8.048 -16.743 1.00 71.81 168 ASP A N 1
ATOM 1371 C CA . ASP A 1 168 ? 12.140 6.727 -17.255 1.00 71.81 168 ASP A CA 1
ATOM 1372 C C . ASP A 1 168 ? 11.086 5.690 -16.838 1.00 71.81 168 ASP A C 1
ATOM 1374 O O . ASP A 1 168 ? 11.463 4.572 -16.537 1.00 71.81 168 ASP A O 1
ATOM 1378 N N . GLY A 1 169 ? 9.789 6.034 -16.762 1.00 73.25 169 GLY A N 1
ATOM 1379 C CA . GLY A 1 169 ? 8.714 5.064 -16.482 1.00 73.25 169 GLY A CA 1
ATOM 1380 C C . GLY A 1 169 ? 7.540 5.618 -15.669 1.00 73.25 169 GLY A C 1
ATOM 1381 O O . GLY A 1 169 ? 7.137 6.772 -15.831 1.00 73.25 169 GLY A O 1
ATOM 1382 N N . MET A 1 170 ? 6.990 4.813 -14.757 1.00 76.69 170 MET A N 1
ATOM 1383 C CA . MET A 1 170 ? 5.864 5.188 -13.893 1.00 76.69 170 MET A CA 1
ATOM 1384 C C . MET A 1 170 ? 6.157 4.940 -12.416 1.00 76.69 170 MET A C 1
ATOM 1386 O O . MET A 1 170 ? 6.800 3.965 -12.036 1.00 76.69 170 MET A O 1
ATOM 1390 N N . LYS A 1 171 ? 5.608 5.802 -11.563 1.00 81.62 171 LYS A N 1
ATOM 1391 C CA . LYS A 1 171 ? 5.636 5.662 -10.112 1.00 81.62 171 LYS A CA 1
ATOM 1392 C C . LYS A 1 171 ? 4.226 5.561 -9.562 1.00 81.62 171 LYS A C 1
ATOM 1394 O O . LYS A 1 171 ? 3.356 6.376 -9.869 1.00 81.62 171 LYS A O 1
ATOM 1399 N N . VAL A 1 172 ? 4.011 4.582 -8.694 1.00 83.06 172 VAL A N 1
ATOM 1400 C CA . VAL A 1 172 ? 2.762 4.404 -7.957 1.00 83.06 172 VAL A CA 1
ATOM 1401 C C . VAL A 1 172 ? 3.037 4.553 -6.478 1.00 83.06 172 VAL A C 1
ATOM 1403 O O . VAL A 1 172 ? 4.024 4.047 -5.958 1.00 83.06 172 VAL A O 1
ATOM 1406 N N . SER A 1 173 ? 2.172 5.279 -5.783 1.00 85.12 173 SER A N 1
ATOM 1407 C CA . SER A 1 173 ? 2.277 5.452 -4.342 1.00 85.12 173 SER A CA 1
ATOM 1408 C C . SER A 1 173 ? 0.921 5.436 -3.666 1.00 85.12 173 SER A C 1
ATOM 1410 O O . SER A 1 173 ? -0.130 5.725 -4.257 1.00 85.12 173 SER A O 1
ATOM 1412 N N . GLY A 1 174 ? 0.945 5.064 -2.394 1.00 85.81 174 GLY A N 1
ATOM 1413 C CA . GLY A 1 174 ? -0.267 4.753 -1.679 1.00 85.81 174 GLY A CA 1
ATOM 1414 C C . GLY A 1 174 ? -0.089 4.582 -0.184 1.00 85.81 174 GLY A C 1
ATOM 1415 O O . GLY A 1 174 ? 0.980 4.778 0.391 1.00 85.81 174 GLY A O 1
ATOM 1416 N N . GLY A 1 175 ? -1.206 4.238 0.440 1.00 86.62 175 GLY A N 1
ATOM 1417 C CA . GLY A 1 175 ? -1.266 3.789 1.816 1.00 86.62 175 GLY A CA 1
ATOM 1418 C C . GLY A 1 175 ? -1.365 2.274 1.892 1.00 86.62 175 GLY A C 1
ATOM 1419 O O . GLY A 1 175 ? -2.021 1.665 1.055 1.00 86.62 175 GLY A O 1
ATOM 1420 N N . LEU A 1 176 ? -0.747 1.676 2.896 1.00 87.50 176 LEU A N 1
ATOM 1421 C CA . LEU A 1 176 ? -0.994 0.306 3.312 1.00 87.50 176 LEU A CA 1
ATOM 1422 C C . LEU A 1 176 ? -1.844 0.338 4.581 1.00 87.50 176 LEU A C 1
ATOM 1424 O O . LEU A 1 176 ? -1.539 1.113 5.490 1.00 87.50 176 LEU A O 1
ATOM 1428 N N . VAL A 1 177 ? -2.870 -0.507 4.655 1.00 88.06 177 VAL A N 1
ATOM 1429 C CA . VAL A 1 177 ? -3.676 -0.705 5.864 1.00 88.06 177 VAL A CA 1
ATOM 1430 C C . VAL A 1 177 ? -3.629 -2.167 6.284 1.00 88.06 177 VAL A C 1
ATOM 1432 O O . VAL A 1 177 ? -3.950 -3.056 5.503 1.00 88.06 177 VAL A O 1
ATOM 1435 N N . CYS A 1 178 ? -3.260 -2.411 7.536 1.00 88.19 178 CYS A N 1
ATOM 1436 C CA . CYS A 1 178 ? -3.229 -3.743 8.133 1.00 88.19 178 CYS A CA 1
ATOM 1437 C C . CYS A 1 178 ? -3.580 -3.656 9.624 1.00 88.19 178 CYS A C 1
ATOM 1439 O O . CYS A 1 178 ? -3.819 -2.569 10.160 1.00 88.19 178 CYS A O 1
ATOM 1441 N N . LYS A 1 179 ? -3.651 -4.800 10.299 1.00 89.31 179 LYS A N 1
ATOM 1442 C CA . LYS A 1 179 ? -3.929 -4.889 11.732 1.00 89.31 179 LYS A CA 1
ATOM 1443 C C . LYS A 1 179 ? -2.716 -5.427 12.488 1.00 89.31 179 LYS A C 1
ATOM 1445 O O . LYS A 1 179 ? -2.018 -6.300 11.977 1.00 89.31 179 LYS A O 1
ATOM 1450 N N . ALA A 1 180 ? -2.494 -4.883 13.685 1.00 78.06 180 ALA A N 1
ATOM 1451 C CA . ALA A 1 180 ? -1.518 -5.402 14.642 1.00 78.06 180 ALA A CA 1
ATOM 1452 C C . ALA A 1 180 ? -1.791 -6.868 15.013 1.00 78.06 180 ALA A C 1
ATOM 1454 O O . ALA A 1 180 ? -2.991 -7.226 15.143 1.00 78.06 180 ALA A O 1
#

pLDDT: mean 71.61, std 13.4, range [37.28, 90.38]

Solvent-accessible surface area (backbone atoms only — not comparable to full-atom values): 11040 Å² total; per-residue (Å²): 129,76,82,82,86,62,86,96,61,90,80,86,72,65,73,45,79,55,95,93,36,84,42,60,54,35,77,74,67,56,92,94,44,80,57,94,80,69,68,54,60,33,49,71,86,60,60,78,78,72,67,85,48,63,61,61,55,26,52,78,66,73,44,85,72,93,61,54,50,43,67,60,55,51,52,49,48,56,50,52,41,57,55,53,64,70,68,75,52,91,61,75,57,66,37,78,43,65,82,51,79,67,46,52,95,50,55,71,58,43,61,74,36,59,90,80,54,86,71,80,64,54,22,39,27,45,37,36,33,39,41,61,61,64,100,62,56,75,68,57,52,54,51,50,49,52,51,50,67,69,68,43,80,68,44,90,30,55,41,82,68,45,53,44,60,48,95,56,34,40,34,40,31,28,42,36,50,24,21,121

Mean predicted aligned error: 13.81 Å

Secondary structure (DSSP, 8-state):
------TT---PPPEEEETT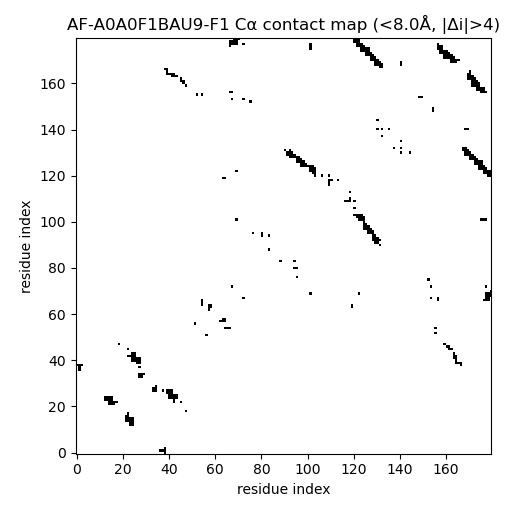EEEE-B--EETTEE-TT----B-TT--------HHHHHHHTTPPP-PPBHHHHHHHHHHHHHHHHTTT-SS-TT-EEESS--B-SSHHHHHHTBTTB----EEEEEEEEEEE--SS-HHHHHHHHHHHHHH-TTGGGEEEEEEEEETTEEEEEEEEEEE-

Organism: NCBI:txid2071710

Sequence (180 aa):
MGFELEPERILTQPELIFFGKRYMASFPMQKGKVKTDVISLEYNSMGVKDLENDLLKAYKKEKKLTLHACNEVISYIETYNSALEKEERKSKDGEIIFKSLPKSSVSDLEKRLAGQVKPYNMLFSEWSMEITRGTSNEEDEIILLQTFLYKQAYRDAFLIRKIESIKDGMKVSGGLVCKA

Foldseek 3Di:
DADDDDPPDDDDWDWDQDPNDIFTFDQPDDPPDRPRPDRDTKRPPPDPPDPVLVQVVCVVVVHQGPFAALVVVVVLLVVVQVVVVVPPPPDSAFRKDWPDRWADPCPVVCVVCPPVGDDNQKTKTKIKGWHFDDVDDQVVQSVVVVCSCVPDDSSSQWAWDDWTADPGHIMTITMGIGHD

Nearest PDB structures (foldseek):
  8b2l-assembly1_H1  TM=4.573E-01  e=2.760E-01  Nicotiana tabacum
  8r6f-assembly1_Y  TM=3.802E-01  e=1.626E-01  Triticum aestivum
  7qiz-assembly1_KA  TM=4.058E-01  e=2.314E-01  Solanum lycopersicum
  8btr-assembly1_Sb  TM=3.855E-01  e=3.929E-01  Giardia lamblia ATCC 50803
  8jiw-assembly1_BY  TM=4.087E-01  e=7.506E-01  Triticum aestivum